Protein AF-A0A940I813-F1 (afdb_monomer_lite)

Foldseek 3Di:
DPPPDPVVVVVVVVQPDQAWEWEWEWEQDPVRDTDTDTDGANDWHWDWDCDPDPARTWIWIAHPQGKIKIDGPVFKDFPDWDDDPHYIYTYIYGDCPAAWMWIADPNDTDIHGDHPLNVVLVVLQVCQQCDCPDVLFNVQGFLGDCLQAELQAQEEEEEQEDDVQACSVVSHALGRDQLSVLVVVLCVLAPDDRNNYGYAYLARGQDAGNVRHGDGDDPVRSLVSLVSVLSSCVRSVHQEYEYAADNSVVSCCSVPDDDDDQLVQALHWDDDPNHTYHYHYRSDPVCCVVPVPHSVNSSVSSVLVNCCVPPAVVVVHDRDDDDPPPDD

pLDDT: mean 76.13, std 25.1, range [27.95, 98.94]

Sequence (328 aa):
MTCSSEYFERFKQIADTVIPYEIRLMTHYNNGWEDCIDMRGQNLKITITDEASQFDFYIKISDERGLSVKIPCEGVEIINEFKNKDNVIIEIYFFIYEGFAQLTIKGREIFITNTDKEIEYNKLIDQAKNCIICEAMKHEKAVLGYENGNLDADVMFIAEAPGSRGANLTRIPLHGDATGDNFEKLLSATRWIRSDIYITNAVLCCPTDEKGIVRKPSKQEIKNCHSYLARIIELVNPKVIVTLGKTALEALKEIEPHQLVLNKDVATFSKWNGRFVYPLYHPSPQVINTKTRTFEQQRTDFKQLEYNYRFRILKGLEPIKFKSKEAE

Secondary structure (DSSP, 8-state):
---SHHHHHHHHHHHT--S-EEEEEEEEETTTEEEEEEEEESS-EEEEE--SSSSS-EEEEE-TTS-EEEEESTTEEEEEEEE-SS-EEEEEEE--SSEEEEEEETTEEEEEEE-HHHHHHHHHHHHHHT---SGGGTTSPP--SGGGB-TT-SEEEEESS--TTTHHHH-STT-SSHHHHHHHHHHTTSS--GGGSEEEESSSS--B-TT--B-PPPHHHHHHHHHHHHHHHHHH--SEEEEESHHHHHHGGGTS-----HHHHTT--EEETTEEEEEE----HHHHHTTSS-HHHHHHHHHHHHHHHHHTGGGTPPP-PPPP----

Radius of gyration: 25.09 Å; chains: 1; bounding box: 86×38×55 Å

Structure (mmCIF, N/CA/C/O backbone):
data_AF-A0A940I813-F1
#
_entry.id   AF-A0A940I813-F1
#
loop_
_atom_site.group_PDB
_atom_site.id
_atom_site.type_symbol
_atom_site.label_atom_id
_atom_site.label_alt_id
_atom_site.label_comp_id
_atom_site.label_asym_id
_atom_site.label_entity_id
_atom_site.label_seq_id
_atom_site.pdbx_PDB_ins_code
_atom_site.Cartn_x
_atom_site.Cartn_y
_atom_site.Cartn_z
_atom_site.occupancy
_atom_site.B_iso_or_equiv
_atom_site.auth_seq_id
_atom_site.auth_comp_id
_atom_site.auth_asym_id
_atom_site.auth_atom_id
_atom_site.pdbx_PDB_model_num
ATOM 1 N N . MET A 1 1 ? -33.159 11.217 7.625 1.00 28.59 1 MET A N 1
ATOM 2 C CA . MET A 1 1 ? -34.631 11.061 7.542 1.00 28.59 1 MET A CA 1
ATOM 3 C C . MET A 1 1 ? -35.065 10.496 8.881 1.00 28.59 1 MET A C 1
ATOM 5 O O . MET A 1 1 ? -34.458 9.529 9.306 1.00 28.59 1 MET A O 1
ATOM 9 N N . THR A 1 2 ? -35.999 11.141 9.581 1.00 32.56 2 THR A N 1
ATOM 10 C CA . THR A 1 2 ? -36.455 10.757 10.930 1.00 32.56 2 THR A CA 1
ATOM 11 C C . THR A 1 2 ? -37.001 9.329 10.934 1.00 32.56 2 THR A C 1
ATOM 13 O O . THR A 1 2 ? -38.125 9.101 10.496 1.00 32.56 2 THR A O 1
ATOM 16 N N . CYS A 1 3 ? -36.190 8.385 11.406 1.00 36.44 3 CYS A N 1
ATOM 17 C CA . CYS A 1 3 ? -36.479 6.954 11.453 1.00 36.44 3 CYS A CA 1
ATOM 18 C C . CYS A 1 3 ? -36.428 6.450 12.906 1.00 36.44 3 CYS A C 1
ATOM 20 O O . CYS A 1 3 ? -35.761 5.466 13.199 1.00 36.44 3 CYS A O 1
ATOM 22 N N . SER A 1 4 ? -37.084 7.147 13.842 1.00 48.22 4 SER A N 1
ATOM 23 C CA . SER A 1 4 ? -36.962 6.810 15.269 1.00 48.22 4 SER A CA 1
ATOM 24 C C . SER A 1 4 ? -38.280 6.480 15.973 1.00 48.22 4 SER A C 1
ATOM 26 O O . SER A 1 4 ? -38.304 5.522 16.732 1.00 48.22 4 SER A O 1
ATOM 28 N N . SER A 1 5 ? -39.402 7.164 15.718 1.00 42.12 5 SER A N 1
ATOM 29 C CA . SER A 1 5 ? -40.607 6.973 16.553 1.00 42.12 5 SER A CA 1
ATOM 30 C C . SER A 1 5 ? -41.452 5.739 16.204 1.00 42.12 5 SER A C 1
ATOM 32 O O . SER A 1 5 ? -41.864 5.007 17.099 1.00 42.12 5 SER A O 1
ATOM 34 N N . GLU A 1 6 ? -41.708 5.478 14.921 1.00 40.16 6 GLU A N 1
ATOM 35 C CA . GLU A 1 6 ? -42.590 4.377 14.494 1.00 40.16 6 GLU A CA 1
ATOM 36 C C . GLU A 1 6 ? -41.920 2.999 14.650 1.00 40.16 6 GLU A C 1
ATOM 38 O O . GLU A 1 6 ? -42.549 2.031 15.080 1.00 40.16 6 GLU A O 1
ATOM 43 N N . TYR A 1 7 ? -40.612 2.925 14.389 1.00 42.72 7 TYR A N 1
ATOM 44 C CA . TYR A 1 7 ? -39.816 1.710 14.571 1.00 42.72 7 TYR A CA 1
ATOM 45 C C . TYR A 1 7 ? -39.597 1.376 16.050 1.00 42.72 7 TYR A C 1
ATOM 47 O O . TYR A 1 7 ? -39.738 0.216 16.437 1.00 42.72 7 TYR A O 1
ATOM 55 N N . PHE A 1 8 ? -39.323 2.379 16.891 1.00 41.78 8 PHE A N 1
ATOM 56 C CA . PHE A 1 8 ? -39.175 2.201 18.337 1.00 41.78 8 PHE A CA 1
ATOM 57 C C . PHE A 1 8 ? -40.439 1.610 18.976 1.00 41.78 8 PHE A C 1
ATOM 59 O O . PHE A 1 8 ? -40.355 0.625 19.710 1.00 41.78 8 PHE A O 1
ATOM 66 N N . GLU A 1 9 ? -41.619 2.143 18.645 1.00 45.91 9 GLU A N 1
ATOM 67 C CA . GLU A 1 9 ? -42.889 1.625 19.172 1.00 45.91 9 GLU A CA 1
ATOM 68 C C . GLU A 1 9 ? -43.198 0.204 18.669 1.00 45.91 9 GLU A C 1
ATOM 70 O O . GLU A 1 9 ? -43.711 -0.624 19.427 1.00 45.91 9 GLU A O 1
ATOM 75 N N . ARG A 1 10 ? -42.813 -0.134 17.430 1.00 44.28 10 ARG A N 1
ATOM 76 C CA . ARG A 1 10 ? -42.985 -1.488 16.878 1.00 44.28 10 ARG A CA 1
ATOM 77 C C . ARG A 1 10 ? -42.072 -2.518 17.554 1.00 44.28 10 ARG A C 1
ATOM 79 O O . ARG A 1 10 ? -42.535 -3.598 17.916 1.00 44.28 10 ARG A O 1
ATOM 86 N N . PHE A 1 11 ? -40.803 -2.184 17.798 1.00 46.62 11 PHE A N 1
ATOM 87 C CA . PHE A 1 11 ? -39.882 -3.054 18.542 1.00 46.62 11 PHE A CA 1
ATOM 88 C C . PHE A 1 11 ? -40.284 -3.219 20.011 1.00 46.62 11 PHE A C 1
ATOM 90 O O . PHE A 1 11 ? -40.139 -4.307 20.568 1.00 46.62 11 PHE A O 1
ATOM 97 N N . LYS A 1 12 ? -40.838 -2.171 20.627 1.00 45.34 12 LYS A N 1
ATOM 98 C CA . LYS A 1 12 ? -41.377 -2.220 21.989 1.00 45.34 12 LYS A CA 1
ATOM 99 C C . LYS A 1 12 ? -42.587 -3.158 22.095 1.00 45.34 12 LYS A C 1
ATOM 101 O O . LYS A 1 12 ? -42.616 -4.003 22.982 1.00 45.34 12 LYS A O 1
ATOM 106 N N . GLN A 1 13 ? -43.520 -3.110 21.138 1.00 48.62 13 GLN A N 1
ATOM 107 C CA . GLN A 1 13 ? -44.650 -4.053 21.073 1.00 48.62 13 GLN A CA 1
ATOM 108 C C . GLN A 1 13 ? -44.211 -5.519 20.937 1.00 48.62 13 GLN A C 1
ATOM 110 O O . GLN A 1 13 ? -44.811 -6.410 21.544 1.00 48.62 13 GLN A O 1
ATOM 115 N N . ILE A 1 14 ? -43.155 -5.776 20.162 1.00 45.09 14 ILE A N 1
ATOM 116 C CA . ILE A 1 14 ? -42.565 -7.113 20.012 1.00 45.09 14 ILE A CA 1
ATOM 117 C C . ILE A 1 14 ? -41.902 -7.559 21.327 1.00 45.09 14 ILE A C 1
ATOM 119 O O . ILE A 1 14 ? -42.122 -8.684 21.772 1.00 45.09 14 ILE A O 1
ATOM 123 N N . ALA A 1 15 ? -41.143 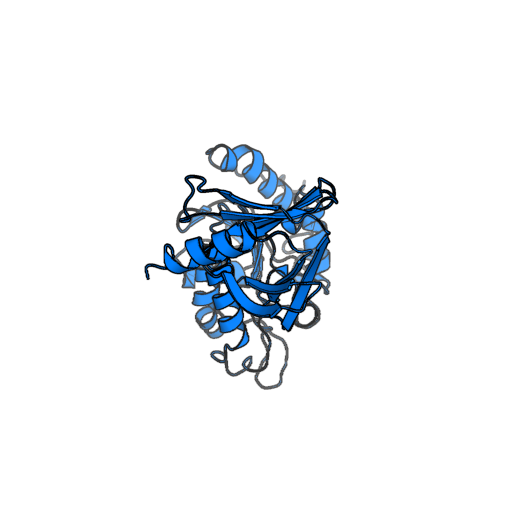-6.676 21.985 1.00 41.25 15 ALA A N 1
ATOM 124 C CA . ALA A 1 15 ? -40.480 -6.959 23.261 1.00 41.25 15 ALA A CA 1
ATOM 125 C C . ALA A 1 15 ? -41.463 -7.245 24.416 1.00 41.25 15 ALA A C 1
ATOM 127 O O . ALA A 1 15 ? -41.149 -8.041 25.300 1.00 41.25 15 ALA A O 1
ATOM 128 N N . ASP A 1 16 ? -42.651 -6.635 24.387 1.00 41.59 16 ASP A N 1
ATOM 129 C CA . ASP A 1 16 ? -43.681 -6.765 25.426 1.00 41.59 16 ASP A CA 1
ATOM 130 C C . ASP A 1 16 ? -44.605 -7.994 25.238 1.00 41.59 16 ASP A C 1
ATOM 132 O O . ASP A 1 16 ? -45.462 -8.270 26.082 1.00 41.59 16 ASP A O 1
ATOM 136 N N . THR A 1 17 ? -44.447 -8.767 24.155 1.00 38.94 17 THR A N 1
ATOM 137 C CA . THR A 1 17 ? -45.298 -9.933 23.855 1.00 38.94 17 THR A CA 1
ATOM 138 C C . THR A 1 17 ? -44.645 -11.244 24.332 1.00 38.94 17 THR A C 1
ATOM 140 O O . THR A 1 17 ? -43.547 -11.593 23.909 1.00 38.94 17 THR A O 1
ATOM 143 N N . VAL A 1 18 ? -45.334 -12.003 25.199 1.00 38.00 18 VAL A N 1
ATOM 144 C CA . VAL A 1 18 ? -44.834 -13.236 25.853 1.00 38.00 18 VAL A CA 1
ATOM 145 C C . VAL A 1 18 ? -45.172 -14.485 25.022 1.00 38.00 18 VAL A C 1
ATOM 147 O O . VAL A 1 18 ? -46.167 -15.159 25.281 1.00 38.00 18 VAL A O 1
ATOM 150 N N . ILE A 1 19 ? -44.375 -14.784 23.993 1.00 34.38 19 ILE A N 1
ATOM 151 C CA . ILE A 1 19 ? -44.434 -16.026 23.189 1.00 34.38 19 ILE A CA 1
ATOM 152 C C . ILE A 1 19 ? -42.982 -16.451 22.879 1.00 34.38 19 ILE A C 1
ATOM 154 O O . ILE A 1 19 ? -42.132 -15.571 22.758 1.00 34.38 19 ILE A O 1
ATOM 158 N N . PRO A 1 20 ? -42.642 -17.751 22.769 1.00 36.47 20 PRO A N 1
ATOM 159 C CA . PRO A 1 20 ? -41.327 -18.180 22.287 1.00 36.47 20 PRO A CA 1
ATOM 160 C C . PRO A 1 20 ? -41.015 -17.610 20.892 1.00 36.47 20 PRO A C 1
ATOM 162 O O . PRO A 1 20 ? -41.842 -17.659 19.975 1.00 36.47 20 PRO A O 1
ATOM 165 N N . TYR A 1 21 ? -39.796 -17.087 20.745 1.00 45.09 21 TYR A N 1
ATOM 166 C CA . TYR A 1 21 ? -39.310 -16.442 19.527 1.00 45.09 21 TYR A CA 1
ATOM 167 C C . TYR A 1 21 ? -38.157 -17.232 18.896 1.00 45.09 21 TYR A C 1
ATOM 169 O O . TYR A 1 21 ? -37.264 -17.736 19.588 1.00 45.09 21 TYR A O 1
ATOM 177 N N . GLU A 1 22 ? -38.140 -17.264 17.564 1.00 39.44 22 GLU A N 1
ATOM 178 C CA . GLU A 1 22 ? -36.941 -17.517 16.761 1.00 39.44 22 GLU A CA 1
ATOM 179 C C . GLU A 1 22 ? -36.586 -16.209 16.045 1.00 39.44 22 GLU A C 1
ATOM 181 O O . GLU A 1 22 ? -37.376 -15.704 15.245 1.00 39.44 22 GLU A O 1
ATOM 186 N N . ILE A 1 23 ? -35.425 -15.637 16.372 1.00 44.91 23 ILE A N 1
ATOM 187 C CA . ILE A 1 23 ? -34.893 -14.449 15.698 1.00 44.91 23 ILE A CA 1
ATOM 188 C C . ILE A 1 23 ? -33.742 -14.902 14.819 1.00 44.91 23 ILE A C 1
ATOM 190 O O . ILE A 1 23 ? -32.738 -15.417 15.320 1.00 44.91 23 ILE A O 1
ATOM 194 N N . ARG A 1 24 ? -33.895 -14.689 13.513 1.00 41.28 24 ARG A N 1
ATOM 195 C CA . ARG A 1 24 ? -32.814 -14.864 12.547 1.00 41.28 24 ARG A CA 1
ATOM 196 C C . ARG A 1 24 ? -32.238 -13.512 12.214 1.00 41.28 24 ARG A C 1
ATOM 198 O O . ARG A 1 24 ? -32.943 -12.633 11.724 1.00 41.28 24 ARG A O 1
ATOM 205 N N . LEU A 1 25 ? -30.962 -13.363 12.521 1.00 45.84 25 LEU A N 1
ATOM 206 C CA . LEU A 1 25 ? -30.177 -12.197 12.169 1.00 45.84 25 LEU A CA 1
ATOM 207 C C . LEU A 1 25 ? -29.417 -12.525 10.895 1.00 45.84 25 LEU A C 1
ATOM 209 O O . LEU A 1 25 ? -28.517 -13.363 10.926 1.00 45.84 25 LEU A O 1
ATOM 213 N N . MET A 1 26 ? -29.813 -11.889 9.798 1.00 38.62 26 MET A N 1
ATOM 214 C CA . MET A 1 26 ? -29.177 -12.065 8.497 1.00 38.62 26 MET A CA 1
ATOM 215 C C . MET A 1 26 ? -28.285 -10.862 8.207 1.00 38.62 26 MET A C 1
ATOM 217 O O . MET A 1 26 ? -28.750 -9.721 8.248 1.00 38.62 26 MET A O 1
ATOM 221 N N . THR A 1 27 ? -27.012 -11.116 7.906 1.00 40.53 27 THR A N 1
ATOM 222 C CA . THR A 1 27 ? -26.102 -10.103 7.357 1.00 40.53 27 THR A CA 1
ATOM 223 C C . THR A 1 27 ? -25.867 -10.403 5.886 1.00 40.53 27 THR A C 1
ATOM 225 O O . THR A 1 27 ? -25.637 -11.550 5.512 1.00 40.53 27 THR A O 1
ATOM 228 N N . HIS A 1 28 ? -25.929 -9.381 5.036 1.00 36.88 28 HIS A N 1
ATOM 229 C CA . HIS A 1 28 ? -25.559 -9.520 3.633 1.00 36.88 28 HIS A CA 1
ATOM 230 C C . HIS A 1 28 ? -24.189 -8.889 3.417 1.00 36.88 28 HIS A C 1
ATOM 232 O O . HIS A 1 28 ? -24.028 -7.669 3.467 1.00 36.88 28 HIS A O 1
ATOM 238 N N . TYR A 1 29 ? -23.188 -9.720 3.150 1.00 40.75 29 TYR A N 1
ATOM 239 C CA . TYR A 1 29 ? -21.897 -9.236 2.682 1.00 40.75 29 TYR A CA 1
ATOM 240 C C . TYR A 1 29 ? -21.988 -8.974 1.174 1.00 40.75 29 TYR A C 1
ATOM 242 O O . TYR A 1 29 ? -22.503 -9.810 0.431 1.00 40.75 29 TYR A O 1
ATOM 250 N N . ASN A 1 30 ? -21.404 -7.878 0.674 1.00 38.31 30 ASN A N 1
ATOM 251 C CA . ASN A 1 30 ? -21.338 -7.564 -0.771 1.00 38.31 30 ASN A CA 1
ATOM 252 C C . ASN A 1 30 ? -20.653 -8.655 -1.638 1.00 38.31 30 ASN A C 1
ATOM 254 O O . ASN A 1 30 ? -20.608 -8.548 -2.862 1.00 38.31 30 ASN A O 1
ATOM 258 N N . ASN A 1 31 ? -20.162 -9.733 -1.019 1.00 31.84 31 ASN A N 1
ATOM 259 C CA . ASN A 1 31 ? -19.558 -10.901 -1.655 1.00 31.84 31 ASN A CA 1
ATOM 260 C C . ASN A 1 31 ? -20.524 -12.100 -1.795 1.00 31.84 31 ASN A C 1
ATOM 262 O O . ASN A 1 31 ? -20.069 -13.187 -2.149 1.00 31.84 31 ASN A O 1
ATOM 266 N N . GLY A 1 32 ? -21.823 -11.928 -1.514 1.00 27.95 32 GLY A N 1
ATOM 267 C CA . GLY A 1 32 ? -22.848 -12.972 -1.665 1.00 27.95 32 GLY A CA 1
ATOM 268 C C . GLY A 1 32 ? -22.856 -14.028 -0.555 1.00 27.95 32 GLY A C 1
ATOM 269 O O . GLY A 1 32 ? -23.355 -15.130 -0.767 1.00 27.95 32 GLY A O 1
ATOM 270 N N . TRP A 1 33 ? -22.276 -13.710 0.604 1.00 28.91 33 TRP A N 1
ATOM 271 C CA . TRP A 1 33 ? -22.375 -14.538 1.803 1.00 28.91 33 TRP A CA 1
ATOM 272 C C . TRP A 1 33 ? -23.498 -13.992 2.685 1.00 28.91 33 TRP A C 1
ATOM 274 O O . TRP A 1 33 ? -23.527 -12.794 2.968 1.00 28.91 33 TRP A O 1
ATOM 284 N N . GLU A 1 34 ? -24.399 -14.879 3.097 1.00 35.03 34 GLU A N 1
ATOM 285 C CA . GLU A 1 34 ? -25.407 -14.635 4.126 1.00 35.03 34 GLU A CA 1
ATOM 286 C C . GLU A 1 34 ? -24.968 -15.399 5.377 1.00 35.03 34 GLU A C 1
ATOM 288 O O . GLU A 1 34 ? -24.984 -16.632 5.378 1.00 35.03 34 GLU A O 1
ATOM 293 N N . ASP A 1 35 ? -24.541 -14.696 6.428 1.00 36.22 35 ASP A N 1
ATOM 294 C CA . ASP A 1 35 ? -24.412 -15.326 7.743 1.00 36.22 35 ASP A CA 1
ATOM 295 C C . ASP A 1 35 ? -25.742 -15.173 8.481 1.00 36.22 35 ASP A C 1
ATOM 297 O O . ASP A 1 35 ? -26.286 -14.073 8.608 1.00 36.22 35 ASP A O 1
ATOM 301 N N . CYS A 1 36 ? -26.270 -16.301 8.957 1.00 37.25 36 CYS A N 1
ATOM 302 C CA . CYS A 1 36 ? -27.502 -16.366 9.731 1.00 37.25 36 CYS A CA 1
ATOM 303 C C . CYS A 1 36 ? -27.168 -16.727 11.177 1.00 37.25 36 CYS A C 1
ATOM 305 O O . CYS A 1 36 ? -26.668 -17.820 11.459 1.00 37.25 36 CYS A O 1
ATOM 307 N N . ILE A 1 37 ? -27.455 -15.820 12.109 1.00 43.09 37 ILE A N 1
ATOM 308 C CA . ILE A 1 37 ? -27.380 -16.122 13.539 1.00 43.09 37 ILE A CA 1
ATOM 309 C C . ILE A 1 37 ? -28.784 -16.489 14.012 1.00 43.09 37 ILE A C 1
ATOM 311 O O . ILE A 1 37 ? -29.655 -15.629 14.145 1.00 43.09 37 ILE A O 1
ATOM 315 N N . ASP A 1 38 ? -28.976 -17.778 14.292 1.00 42.06 38 ASP A N 1
ATOM 316 C CA . ASP A 1 38 ? -30.219 -18.321 14.841 1.00 42.06 38 ASP A CA 1
ATOM 317 C C . ASP A 1 38 ? -30.266 -18.151 16.369 1.00 42.06 38 ASP A C 1
ATOM 319 O O . ASP A 1 38 ? -29.659 -18.912 17.140 1.00 42.06 38 ASP A O 1
ATOM 323 N N . MET A 1 39 ? -31.051 -17.183 16.836 1.00 46.47 39 MET A N 1
ATOM 324 C CA . MET A 1 39 ? -31.421 -17.067 18.244 1.00 46.47 39 MET A CA 1
ATOM 325 C C . MET A 1 39 ? -32.745 -17.801 18.476 1.00 46.47 39 MET A C 1
ATOM 327 O O . MET A 1 39 ? -33.774 -17.428 17.922 1.00 46.47 39 MET A O 1
ATOM 331 N N . ARG A 1 40 ? -32.730 -18.857 19.299 1.00 45.34 40 ARG A N 1
ATOM 332 C CA . ARG A 1 40 ? -33.914 -19.656 19.660 1.00 45.34 40 ARG A CA 1
ATOM 333 C C . ARG A 1 40 ? -34.015 -19.711 21.181 1.00 45.34 40 ARG A C 1
ATOM 335 O O . ARG A 1 40 ? -33.023 -20.056 21.824 1.00 45.34 40 ARG A O 1
ATOM 342 N N . GLY A 1 41 ? -35.178 -19.400 21.750 1.00 44.16 41 GLY A N 1
ATOM 343 C CA . GLY A 1 41 ? -35.387 -19.483 23.199 1.00 44.16 41 GLY A CA 1
ATOM 344 C C . GLY A 1 41 ? -36.831 -19.226 23.624 1.00 44.16 41 GLY A C 1
ATOM 345 O O . GLY A 1 41 ? -37.586 -18.560 22.918 1.00 44.16 41 GLY A O 1
ATOM 346 N N . GLN A 1 42 ? -37.211 -19.751 24.794 1.00 35.34 42 GLN A N 1
ATOM 347 C CA . GLN A 1 42 ? -38.541 -19.504 25.373 1.00 35.34 42 GLN A CA 1
ATOM 348 C C . GLN A 1 42 ? -38.640 -18.118 26.030 1.00 35.34 42 GLN A C 1
ATOM 350 O O . GLN A 1 42 ? -39.741 -17.601 26.187 1.00 35.34 42 GLN A O 1
ATOM 355 N N . ASN A 1 43 ? -37.495 -17.500 26.356 1.00 43.69 43 ASN A N 1
ATOM 356 C CA . ASN A 1 43 ? -37.396 -16.196 27.014 1.00 43.69 43 ASN A CA 1
ATOM 357 C C . ASN A 1 43 ? -36.358 -15.287 26.329 1.00 43.69 43 ASN A C 1
ATOM 359 O O . ASN A 1 43 ? -35.365 -14.890 26.946 1.00 43.69 43 ASN A O 1
ATOM 363 N N . LEU A 1 44 ? -36.544 -14.973 25.041 1.00 42.56 44 LEU A N 1
ATOM 364 C CA . LEU A 1 44 ? -35.735 -13.923 24.411 1.00 42.56 44 LEU A CA 1
ATOM 365 C C . LEU A 1 44 ? -36.047 -12.581 25.082 1.00 42.56 44 LEU A C 1
ATOM 367 O O . LEU A 1 44 ? -37.196 -12.151 25.131 1.00 42.56 44 LEU A O 1
ATOM 371 N N . LYS A 1 45 ? -35.015 -11.913 25.597 1.00 45.19 45 LYS A N 1
ATOM 372 C CA . LYS A 1 45 ? -35.121 -10.575 26.172 1.00 45.19 45 LYS A CA 1
ATOM 373 C C . LYS A 1 45 ? -34.565 -9.572 25.174 1.00 45.19 45 LYS A C 1
ATOM 375 O O . LYS A 1 45 ? -33.347 -9.460 25.011 1.00 45.19 45 LYS A O 1
ATOM 380 N N . ILE A 1 46 ? -35.468 -8.846 24.525 1.00 47.47 46 ILE A N 1
ATOM 381 C CA . ILE A 1 46 ? -35.143 -7.660 23.734 1.00 47.47 46 ILE A CA 1
ATOM 382 C C . ILE A 1 46 ? -35.142 -6.475 24.701 1.00 47.47 46 ILE A C 1
ATOM 384 O O . ILE A 1 46 ? -36.098 -6.253 25.437 1.00 47.47 46 ILE A O 1
ATOM 388 N N . THR A 1 47 ? -34.034 -5.752 24.781 1.00 46.75 47 THR A N 1
ATOM 389 C CA . THR A 1 47 ? -33.913 -4.530 25.578 1.00 46.75 47 THR A CA 1
ATOM 390 C C . THR A 1 47 ? -33.425 -3.432 24.652 1.00 46.75 47 THR A C 1
ATOM 392 O O . THR A 1 47 ? -32.347 -3.542 24.072 1.00 46.75 47 THR A O 1
ATOM 395 N N . ILE A 1 48 ? -34.229 -2.385 24.504 1.00 44.12 48 ILE A N 1
ATOM 396 C CA . ILE A 1 48 ? -33.822 -1.182 23.786 1.00 44.12 48 ILE A CA 1
ATOM 397 C C . ILE A 1 48 ? -33.088 -0.305 24.792 1.00 44.12 48 ILE A C 1
ATOM 399 O O . ILE A 1 48 ? -33.626 0.007 25.856 1.00 44.12 48 ILE A O 1
ATOM 403 N N . THR A 1 49 ? -31.844 0.038 24.487 1.00 48.03 49 THR A N 1
ATOM 404 C CA . THR A 1 49 ? -31.037 0.925 25.323 1.00 48.03 49 THR A CA 1
ATOM 405 C C . THR A 1 49 ? -30.712 2.175 24.528 1.00 48.03 49 THR A C 1
ATOM 407 O O . THR A 1 49 ? -30.013 2.108 23.517 1.00 48.03 49 THR A O 1
ATOM 410 N N . ASP A 1 50 ? -31.227 3.300 25.009 1.00 42.84 50 ASP A N 1
ATOM 411 C CA . ASP A 1 50 ? -30.787 4.636 24.629 1.00 42.84 50 ASP A CA 1
ATOM 412 C C . ASP A 1 50 ? -29.467 4.901 25.372 1.00 42.84 50 ASP A C 1
ATOM 414 O O . ASP A 1 50 ? -29.438 5.317 26.532 1.00 42.84 50 ASP A O 1
ATOM 418 N N . GLU A 1 51 ? -28.359 4.471 24.769 1.00 46.41 51 GLU A N 1
ATOM 419 C CA . GLU A 1 51 ? -27.023 4.840 25.226 1.00 46.41 51 GLU A CA 1
ATOM 420 C C . GLU A 1 51 ? -26.607 6.045 24.388 1.00 46.41 51 GLU A C 1
ATOM 422 O O . GLU A 1 51 ? -26.546 5.931 23.168 1.00 46.41 51 GLU A O 1
ATOM 427 N N . ALA A 1 52 ? -26.317 7.173 25.046 1.00 39.22 52 ALA A N 1
ATOM 428 C CA . ALA A 1 52 ? -25.814 8.395 24.427 1.00 39.22 52 ALA A CA 1
ATOM 429 C C . ALA A 1 52 ? -24.490 8.122 23.689 1.00 39.22 52 ALA A C 1
ATOM 431 O O . ALA A 1 52 ? -23.394 8.297 24.224 1.00 39.22 52 ALA A O 1
ATOM 432 N N . SER A 1 53 ? -24.604 7.648 22.460 1.00 45.25 53 SER A N 1
ATOM 433 C CA . SER A 1 53 ? -23.537 7.474 21.492 1.00 45.25 53 SER A CA 1
ATOM 434 C C . SER A 1 53 ? -23.991 8.136 20.187 1.00 45.25 53 SER A C 1
ATOM 436 O O . SER A 1 53 ? -25.063 8.725 20.110 1.00 45.25 53 SER A O 1
ATOM 438 N N . GLN A 1 54 ? -23.151 8.090 19.163 1.00 42.72 54 GLN A N 1
ATOM 439 C CA . GLN A 1 54 ? -23.345 8.726 17.859 1.00 42.72 54 GLN A CA 1
ATOM 440 C C . GLN A 1 54 ? -24.612 8.266 17.086 1.00 42.72 54 GLN A C 1
ATOM 442 O O . GLN A 1 54 ? -24.842 8.757 15.987 1.00 42.72 54 GLN A O 1
ATOM 447 N N . PHE A 1 55 ? -25.426 7.362 17.651 1.00 47.56 55 PHE A N 1
ATOM 448 C CA . PHE A 1 55 ? -26.636 6.773 17.069 1.00 47.56 55 PHE A CA 1
ATOM 449 C C . PHE A 1 55 ? -27.852 6.983 17.986 1.00 47.56 55 PHE A C 1
ATOM 451 O O . PHE A 1 55 ? -27.710 6.952 19.205 1.00 47.56 55 PHE A O 1
ATOM 458 N N . ASP A 1 56 ? -29.051 7.126 17.407 1.00 47.16 56 ASP A N 1
ATOM 459 C CA . ASP A 1 56 ? -30.284 7.454 18.149 1.00 47.16 56 ASP A CA 1
ATOM 460 C C . ASP A 1 56 ? -30.662 6.424 19.243 1.00 47.16 56 ASP A C 1
ATOM 462 O O . ASP A 1 56 ? -31.258 6.811 20.242 1.00 47.16 56 ASP A O 1
ATOM 466 N N . PHE A 1 57 ? -30.364 5.123 19.069 1.00 50.81 57 PHE A N 1
ATOM 467 C CA . PHE A 1 57 ? -30.484 4.065 20.098 1.00 50.81 57 PHE A CA 1
ATOM 468 C C . PHE A 1 57 ? -29.905 2.717 19.615 1.00 50.81 57 PHE A C 1
ATOM 470 O O . PHE A 1 57 ? -29.698 2.498 18.417 1.00 50.81 57 PHE A O 1
ATOM 477 N N . TYR A 1 58 ? -29.704 1.770 20.544 1.00 54.22 58 TYR A N 1
ATOM 478 C CA . TYR A 1 58 ? -29.300 0.388 20.248 1.00 54.22 58 TYR A CA 1
ATOM 479 C C . TYR A 1 58 ? -30.391 -0.623 20.600 1.00 54.22 58 TYR A C 1
ATOM 481 O O . TYR A 1 58 ? -31.050 -0.526 21.640 1.00 54.22 58 TYR A O 1
ATOM 489 N N . ILE A 1 59 ? -30.506 -1.667 19.779 1.00 57.62 59 ILE A N 1
ATOM 490 C CA . ILE A 1 59 ? -31.320 -2.845 20.085 1.00 57.62 59 ILE A CA 1
ATOM 491 C C . ILE A 1 59 ? -30.392 -3.928 20.627 1.00 57.62 59 ILE A C 1
ATOM 493 O O . ILE A 1 59 ? -29.509 -4.405 19.913 1.00 57.62 59 ILE A O 1
ATOM 497 N N . LYS A 1 60 ? -30.591 -4.328 21.888 1.00 60.84 60 LYS A N 1
ATOM 498 C CA . LYS A 1 60 ? -29.952 -5.514 22.461 1.00 60.84 60 LYS A CA 1
ATOM 499 C C . LYS A 1 60 ? -30.933 -6.679 22.450 1.00 60.84 60 LYS A C 1
ATOM 501 O O . LYS A 1 60 ? -31.932 -6.657 23.162 1.00 60.84 60 LYS A O 1
ATOM 506 N N . ILE A 1 61 ? -30.613 -7.727 21.707 1.00 62.47 61 ILE A N 1
ATOM 507 C CA . ILE A 1 61 ? -31.341 -8.999 21.728 1.00 62.47 61 ILE A CA 1
ATOM 508 C C . ILE A 1 61 ? -30.526 -9.972 22.565 1.00 62.47 61 ILE A C 1
ATOM 510 O O . ILE A 1 61 ? -29.321 -10.077 22.363 1.00 62.47 61 ILE A O 1
ATOM 514 N N . SER A 1 62 ? -31.143 -10.659 23.523 1.00 56.97 62 SER A N 1
ATOM 515 C CA . SER A 1 62 ? -30.459 -11.660 24.345 1.00 56.97 62 SER A CA 1
ATOM 516 C C . SER A 1 62 ? -31.306 -12.903 24.572 1.00 56.97 62 SER A C 1
ATOM 518 O O . SER A 1 62 ? -32.528 -12.805 24.643 1.00 56.97 62 SER A O 1
ATOM 520 N N . ASP A 1 63 ? -30.663 -14.064 24.684 1.00 58.12 63 ASP A N 1
ATOM 521 C CA . ASP A 1 63 ? -31.323 -15.328 25.012 1.00 58.12 63 ASP A CA 1
ATOM 522 C C . ASP A 1 63 ? -30.861 -15.914 26.358 1.00 58.12 63 ASP A C 1
ATOM 524 O O . ASP A 1 63 ? -29.865 -15.497 26.956 1.00 58.12 63 ASP A O 1
ATOM 528 N N . GLU A 1 64 ? -31.591 -16.921 26.835 1.00 53.16 64 GLU A N 1
ATOM 529 C CA . GLU A 1 64 ? -31.313 -17.655 28.080 1.00 53.16 64 GLU A CA 1
ATOM 530 C C . GLU A 1 64 ? -30.007 -18.474 28.053 1.00 53.16 64 GLU A C 1
ATOM 532 O O . GLU A 1 64 ? -29.548 -18.953 29.090 1.00 53.16 64 GLU A O 1
ATOM 537 N N . ARG A 1 65 ? -29.369 -18.601 26.881 1.00 49.69 65 ARG A N 1
ATOM 538 C CA . ARG A 1 65 ? -28.075 -19.273 26.679 1.00 49.69 65 ARG A CA 1
ATOM 539 C C . ARG A 1 65 ? -26.901 -18.291 26.800 1.00 49.69 65 ARG A C 1
ATOM 541 O O . ARG A 1 65 ? -25.747 -18.703 26.658 1.00 49.69 65 ARG A O 1
ATOM 548 N N . GLY A 1 66 ? -27.178 -17.012 27.068 1.00 51.16 66 GLY A N 1
ATOM 549 C CA . GLY A 1 66 ? -26.179 -15.952 27.195 1.00 51.16 66 GLY A CA 1
ATOM 550 C C . GLY A 1 66 ? -25.654 -15.429 25.855 1.00 51.16 66 GLY A C 1
ATOM 551 O O . GLY A 1 66 ? -24.588 -14.812 25.831 1.00 51.16 66 GLY A O 1
ATOM 552 N N . LEU A 1 67 ? -26.360 -15.689 24.748 1.00 46.09 67 LEU A N 1
ATOM 553 C CA . LEU A 1 67 ? -26.097 -15.061 23.454 1.00 46.09 67 LEU A CA 1
ATOM 554 C C . LEU A 1 67 ? -26.713 -13.661 23.472 1.00 46.09 67 LEU A C 1
ATOM 556 O O . LEU A 1 67 ? -27.880 -13.518 23.837 1.00 46.09 67 LEU A O 1
ATOM 560 N N . SER A 1 68 ? -25.958 -12.632 23.083 1.00 56.75 68 SER A N 1
ATOM 561 C CA . SER A 1 68 ? -26.537 -11.300 22.894 1.00 56.75 68 SER A CA 1
ATOM 562 C C . SER A 1 68 ? -25.986 -10.565 21.689 1.00 56.75 68 SER A C 1
ATOM 564 O O . SER A 1 68 ? -24.782 -10.612 21.456 1.00 56.75 68 SER A O 1
ATOM 566 N N . VAL A 1 69 ? -26.846 -9.835 20.984 1.00 56.53 69 VAL A N 1
ATOM 567 C CA . VAL A 1 69 ? -26.471 -8.984 19.850 1.00 56.53 69 VAL A CA 1
ATOM 568 C C . VAL A 1 69 ? -26.893 -7.554 20.141 1.00 56.53 69 VAL A C 1
ATOM 570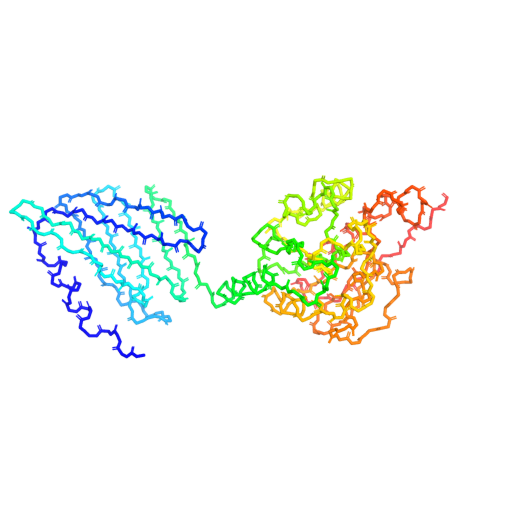 O O . VAL A 1 69 ? -28.050 -7.327 20.488 1.00 56.53 69 VAL A O 1
ATOM 573 N N . LYS A 1 70 ? -25.959 -6.608 20.029 1.00 58.84 70 LYS A N 1
ATOM 574 C CA . LYS A 1 70 ? -26.232 -5.168 20.014 1.00 58.84 70 LYS A CA 1
ATOM 575 C C . LYS A 1 70 ? -26.128 -4.664 18.577 1.00 58.84 70 LYS A C 1
ATOM 577 O O . LYS A 1 70 ? -25.083 -4.854 17.958 1.00 58.84 70 LYS A O 1
ATOM 582 N N . ILE A 1 71 ? -27.183 -4.028 18.076 1.00 59.84 71 ILE A N 1
ATOM 583 C CA . ILE A 1 71 ? -27.260 -3.506 16.703 1.00 59.84 71 ILE A CA 1
ATOM 584 C C . ILE A 1 71 ? -27.631 -2.013 16.762 1.00 59.84 71 ILE A C 1
ATOM 586 O O . ILE A 1 71 ? -28.570 -1.675 17.495 1.00 59.84 71 ILE A O 1
ATOM 590 N N . PRO A 1 72 ? -26.914 -1.117 16.055 1.00 56.97 72 PRO A N 1
ATOM 591 C CA . PRO A 1 72 ? -27.341 0.273 15.887 1.00 56.97 72 PRO A CA 1
ATOM 592 C C . PRO A 1 72 ? -28.631 0.318 15.055 1.00 56.97 72 PRO A C 1
ATOM 594 O O . PRO A 1 72 ? -28.782 -0.456 14.114 1.00 56.97 72 PRO A O 1
ATOM 597 N N . CYS A 1 73 ? -29.587 1.184 15.408 1.00 53.94 73 CYS A N 1
ATOM 598 C CA . CYS A 1 73 ? -30.903 1.160 14.756 1.00 53.94 73 CYS A CA 1
ATOM 599 C C . CYS A 1 73 ? -30.894 1.634 13.289 1.00 53.94 73 CYS A C 1
ATOM 601 O O . CYS A 1 73 ? -31.785 1.256 12.524 1.00 53.94 73 CYS A O 1
ATOM 603 N N . GLU A 1 74 ? -29.916 2.447 12.874 1.00 49.03 74 GLU A N 1
ATOM 604 C CA . GLU A 1 74 ? -29.804 2.877 11.477 1.00 49.03 74 GLU A CA 1
ATOM 605 C C . GLU A 1 74 ? -29.492 1.678 10.567 1.00 49.03 74 GLU A C 1
ATOM 607 O O . GLU A 1 74 ? -28.358 1.211 10.491 1.00 49.03 74 GLU A O 1
ATOM 612 N N . GLY A 1 75 ? -30.535 1.189 9.886 1.00 47.34 75 GLY A N 1
ATOM 613 C CA . GLY A 1 75 ? -30.478 0.113 8.894 1.00 47.34 75 GLY A CA 1
ATOM 614 C C . GLY A 1 75 ? -31.039 -1.241 9.343 1.00 47.34 75 GLY A C 1
ATOM 615 O O . GLY A 1 75 ? -30.851 -2.232 8.641 1.00 47.34 75 GLY A O 1
ATOM 616 N N . VAL A 1 76 ? -31.758 -1.312 10.469 1.00 50.88 76 VAL A N 1
ATOM 617 C CA . VAL A 1 76 ? -32.511 -2.519 10.856 1.00 50.88 76 VAL A CA 1
ATOM 618 C C . VAL A 1 76 ? -33.878 -2.545 10.161 1.00 50.88 76 VAL A C 1
ATOM 620 O O . VAL A 1 76 ? -34.740 -1.717 10.448 1.00 50.88 76 VAL A O 1
ATOM 623 N N . GLU A 1 77 ? -34.109 -3.532 9.298 1.00 49.19 77 GLU A N 1
ATOM 624 C CA . GLU A 1 77 ? -35.398 -3.810 8.663 1.00 49.19 77 GLU A CA 1
ATOM 625 C C . GLU A 1 77 ? -35.945 -5.171 9.120 1.00 49.19 77 GLU A C 1
ATOM 627 O O . GLU A 1 77 ? -35.277 -6.203 9.052 1.00 49.19 77 GLU A O 1
ATOM 632 N N . ILE A 1 78 ? -37.200 -5.198 9.571 1.00 51.59 78 ILE A N 1
ATOM 633 C CA . ILE A 1 78 ? -37.927 -6.457 9.771 1.00 51.59 78 ILE A CA 1
ATOM 634 C C . ILE A 1 78 ? -38.445 -6.879 8.398 1.00 51.59 78 ILE A C 1
ATOM 636 O O . ILE A 1 78 ? -39.395 -6.276 7.896 1.00 51.59 78 ILE A O 1
ATOM 640 N N . ILE A 1 79 ? -37.825 -7.890 7.787 1.00 41.81 79 ILE A N 1
ATOM 641 C CA . ILE A 1 79 ? -38.214 -8.331 6.439 1.00 41.81 79 ILE A CA 1
ATOM 642 C C . ILE A 1 79 ? -39.455 -9.214 6.511 1.00 41.81 79 ILE A C 1
ATOM 644 O O . ILE A 1 79 ? -40.369 -9.049 5.708 1.00 41.81 79 ILE A O 1
ATOM 648 N N . ASN A 1 80 ? -39.516 -10.123 7.486 1.00 44.03 80 ASN A N 1
ATOM 649 C CA . ASN A 1 80 ? -40.645 -11.029 7.648 1.00 44.03 80 ASN A CA 1
ATOM 650 C C . ASN A 1 80 ? -41.028 -11.207 9.119 1.00 44.03 80 ASN A C 1
ATOM 652 O O . ASN A 1 80 ? -40.180 -11.358 10.000 1.00 44.03 80 ASN A O 1
ATOM 656 N N . GLU A 1 81 ? -42.336 -11.264 9.359 1.00 48.12 81 GLU A N 1
ATOM 657 C CA . GLU A 1 81 ? -42.936 -11.599 10.648 1.00 48.12 81 GLU A CA 1
ATOM 658 C C . GLU A 1 81 ? -43.928 -12.748 10.431 1.00 48.12 81 GLU A C 1
ATOM 660 O O . GLU A 1 81 ? -44.984 -12.573 9.820 1.00 48.12 81 GLU A O 1
ATOM 665 N N . PHE A 1 82 ? -43.591 -13.942 10.919 1.00 44.91 82 PHE A N 1
ATOM 666 C CA . PHE A 1 82 ? -44.465 -15.110 10.850 1.00 44.91 82 PHE A CA 1
ATOM 667 C C . PHE A 1 82 ? -45.001 -15.439 12.235 1.00 44.91 82 PHE A C 1
ATOM 669 O O . PHE A 1 82 ? -44.261 -15.841 13.131 1.00 44.91 82 PHE A O 1
ATOM 676 N N . LYS A 1 83 ? -46.317 -15.318 12.403 1.00 44.56 83 LYS A N 1
ATOM 677 C CA . LYS A 1 83 ? -47.007 -15.614 13.658 1.00 44.56 83 LYS A CA 1
ATOM 678 C C . LYS A 1 83 ? -47.884 -16.848 13.498 1.00 44.56 83 LYS A C 1
ATOM 680 O O . LYS A 1 83 ? -48.796 -16.856 12.674 1.00 44.56 83 LYS A O 1
ATOM 685 N N . ASN A 1 84 ? -47.637 -17.882 14.298 1.00 47.69 84 ASN A N 1
ATOM 686 C CA . ASN A 1 84 ? -48.579 -18.986 14.479 1.00 47.69 84 ASN A CA 1
ATOM 687 C C . ASN A 1 84 ? -49.056 -19.043 15.945 1.00 47.69 84 ASN A C 1
ATOM 689 O O . ASN A 1 84 ? -48.709 -18.177 16.746 1.00 47.69 84 ASN A O 1
ATOM 693 N N . LYS A 1 85 ? -49.919 -20.010 16.291 1.00 44.88 85 LYS A N 1
ATOM 694 C CA . LYS A 1 85 ? -50.495 -20.120 17.647 1.00 44.88 85 LYS A CA 1
ATOM 695 C C . LYS A 1 85 ? -49.453 -20.345 18.748 1.00 44.88 85 LYS A C 1
ATOM 697 O O . LYS A 1 85 ? -49.727 -19.980 19.886 1.00 44.88 85 LYS A O 1
ATOM 702 N N . ASP A 1 86 ? -48.306 -20.919 18.402 1.00 40.03 86 ASP A N 1
ATOM 703 C CA . ASP A 1 86 ? -47.328 -21.438 19.354 1.00 40.03 86 ASP A CA 1
ATOM 704 C C . ASP A 1 86 ? -45.978 -20.705 19.286 1.00 40.03 86 ASP A C 1
ATOM 706 O O . ASP A 1 86 ? -45.235 -20.761 20.255 1.00 40.03 86 ASP A O 1
ATOM 710 N N . ASN A 1 87 ? -45.662 -20.009 18.183 1.00 39.38 87 ASN A N 1
ATOM 711 C CA . ASN A 1 87 ? -44.378 -19.351 17.922 1.00 39.38 87 ASN A CA 1
ATOM 712 C C . ASN A 1 87 ? -44.540 -18.060 17.102 1.00 39.38 87 ASN A C 1
ATOM 714 O O . ASN A 1 87 ? -45.400 -17.961 16.217 1.00 39.38 87 ASN A O 1
ATOM 718 N N . VAL A 1 88 ? -43.628 -17.113 17.329 1.00 41.53 88 VAL A N 1
ATOM 719 C CA . VAL A 1 88 ? -43.390 -15.970 16.436 1.00 41.53 88 VAL A CA 1
ATOM 720 C C . VAL A 1 88 ? -41.971 -16.075 15.875 1.00 41.53 88 VAL A C 1
ATOM 722 O O . VAL A 1 88 ? -41.003 -16.135 16.631 1.00 41.53 88 VAL A O 1
ATOM 725 N N . ILE A 1 89 ? -41.838 -16.108 14.551 1.00 40.16 89 ILE A N 1
ATOM 726 C CA . ILE A 1 89 ? -40.547 -16.033 13.860 1.00 40.16 89 ILE A CA 1
ATOM 727 C C . ILE A 1 89 ? -40.406 -14.618 13.318 1.00 40.16 89 ILE A C 1
ATOM 729 O O . ILE A 1 89 ? -41.271 -14.151 12.574 1.00 40.16 89 ILE A O 1
ATOM 733 N N . ILE A 1 90 ? -39.323 -13.946 13.695 1.00 43.97 90 ILE A N 1
ATOM 734 C CA . ILE A 1 90 ? -39.003 -12.604 13.212 1.00 43.97 90 ILE A CA 1
ATOM 735 C C . ILE A 1 90 ? -37.662 -12.693 12.497 1.00 43.97 90 ILE A C 1
ATOM 737 O O . ILE A 1 90 ? -36.633 -12.985 13.110 1.00 43.97 90 ILE A O 1
ATOM 741 N N . GLU A 1 91 ? -37.678 -12.458 11.190 1.00 39.25 91 GLU A N 1
ATOM 742 C CA . GLU A 1 91 ? -36.456 -12.324 10.403 1.00 39.25 91 GLU A CA 1
ATOM 743 C C . GLU A 1 91 ? -36.072 -10.848 10.400 1.00 39.25 91 GLU A C 1
ATOM 745 O O . GLU A 1 91 ? -36.770 -10.000 9.833 1.00 39.25 91 GLU A O 1
ATOM 750 N N . ILE A 1 92 ? -34.979 -10.545 11.098 1.00 47.88 92 ILE A N 1
ATOM 751 C CA . ILE A 1 92 ? -34.444 -9.196 11.211 1.00 47.88 92 ILE A CA 1
ATOM 752 C C . ILE A 1 92 ? -33.223 -9.125 10.310 1.00 47.88 92 ILE A C 1
ATOM 754 O O . ILE A 1 92 ? -32.212 -9.797 10.528 1.00 47.88 92 ILE A O 1
ATOM 758 N N . TYR A 1 93 ? -33.323 -8.276 9.304 1.00 41.69 93 TYR A N 1
ATOM 759 C CA . TYR A 1 93 ? -32.201 -7.900 8.478 1.00 41.69 93 TYR A CA 1
ATOM 760 C C . TYR A 1 93 ? -31.622 -6.615 9.025 1.00 41.69 93 TYR A C 1
ATOM 762 O O . TYR A 1 93 ? -32.353 -5.694 9.385 1.00 41.69 93 TYR A O 1
ATOM 770 N N . PHE A 1 94 ? -30.304 -6.548 9.128 1.00 45.81 94 PHE A N 1
ATOM 771 C CA . PHE A 1 94 ? -29.661 -5.307 9.512 1.00 45.81 94 PHE A CA 1
ATOM 772 C C . PHE A 1 94 ? -28.541 -4.987 8.540 1.00 45.81 94 PHE A C 1
ATOM 774 O O . PHE A 1 94 ? -27.627 -5.775 8.303 1.00 45.81 94 PHE A O 1
ATOM 781 N N . PHE A 1 95 ? -28.639 -3.797 7.973 1.00 41.25 95 PHE A N 1
ATOM 782 C CA . PHE A 1 95 ? -27.583 -3.138 7.243 1.00 41.25 95 PHE A CA 1
ATOM 783 C C . PHE A 1 95 ? -26.899 -2.196 8.225 1.00 41.25 95 PHE A C 1
ATOM 785 O O . PHE A 1 95 ? -27.523 -1.275 8.731 1.00 41.25 95 PHE A O 1
ATOM 792 N N . ILE A 1 96 ? -25.625 -2.418 8.533 1.00 46.09 96 ILE A N 1
ATOM 793 C CA . ILE A 1 96 ? -24.873 -1.430 9.312 1.00 46.09 96 ILE A CA 1
ATOM 794 C C . ILE A 1 96 ? -24.502 -0.340 8.312 1.00 46.09 96 ILE A C 1
ATOM 796 O O . ILE A 1 96 ? -23.699 -0.617 7.429 1.00 46.09 96 ILE A O 1
ATOM 800 N N . TYR A 1 97 ? -25.116 0.844 8.369 1.00 38.62 97 TYR A N 1
ATOM 801 C CA . TYR A 1 97 ? -24.747 1.942 7.466 1.00 38.62 97 TYR A CA 1
ATOM 802 C C . TYR A 1 97 ? -23.459 2.606 7.963 1.00 38.62 97 TYR A C 1
ATOM 804 O O . TYR A 1 97 ? -22.458 2.540 7.270 1.00 38.62 97 TYR A O 1
ATOM 812 N N . GLU A 1 98 ? -23.444 3.081 9.209 1.00 40.69 98 GLU A N 1
ATOM 813 C CA . GLU A 1 98 ? -22.254 3.453 9.984 1.00 40.69 98 GLU A CA 1
ATOM 814 C C . GLU A 1 98 ? -22.361 2.816 11.386 1.00 40.69 98 GLU A C 1
ATOM 816 O O . GLU A 1 98 ? -23.462 2.649 11.910 1.00 40.69 98 GLU A O 1
ATOM 821 N N . GLY A 1 99 ? -21.245 2.429 12.014 1.00 43.59 99 GLY A N 1
ATOM 822 C CA . GLY A 1 99 ? -21.208 1.941 13.401 1.00 43.59 99 GLY A CA 1
ATOM 823 C C . GLY A 1 99 ? -20.624 0.541 13.572 1.00 43.59 99 GLY A C 1
ATOM 824 O O . GLY A 1 99 ? -19.799 0.092 12.781 1.00 43.59 99 GLY A O 1
ATOM 825 N N . PHE A 1 100 ? -21.005 -0.151 14.648 1.00 42.47 100 PHE A N 1
ATOM 826 C CA . PHE A 1 100 ? -20.601 -1.537 14.882 1.00 42.47 100 PHE A CA 1
ATOM 827 C C . PHE A 1 100 ? -21.743 -2.370 15.463 1.00 42.47 100 PHE A C 1
ATOM 829 O O . PHE A 1 100 ? -22.472 -1.901 16.335 1.00 42.47 100 PHE A O 1
ATOM 836 N N . ALA A 1 101 ? -21.874 -3.619 15.023 1.00 45.25 101 ALA A N 1
ATOM 837 C CA . ALA A 1 101 ? -22.664 -4.630 15.707 1.00 45.25 101 ALA A CA 1
ATOM 838 C C . ALA A 1 101 ? -21.755 -5.439 16.634 1.00 45.25 101 ALA A C 1
ATOM 840 O O . ALA A 1 101 ? -20.704 -5.929 16.224 1.00 45.25 101 ALA A O 1
ATOM 841 N N . GLN A 1 102 ? -22.154 -5.579 17.895 1.00 45.78 102 GLN A N 1
ATOM 842 C CA . GLN A 1 102 ? -21.431 -6.391 18.868 1.00 45.78 102 GLN A CA 1
ATOM 843 C C . GLN A 1 102 ? -22.204 -7.683 19.118 1.00 45.78 102 GLN A C 1
ATOM 845 O O . GLN A 1 102 ? -23.328 -7.666 19.620 1.00 45.78 102 GLN A O 1
ATOM 850 N N . LEU A 1 103 ? -21.577 -8.805 18.794 1.00 43.06 103 LEU A N 1
ATOM 851 C CA . LEU A 1 103 ? -22.079 -10.151 18.998 1.00 43.06 103 LEU A CA 1
ATOM 852 C C . LEU A 1 103 ? -21.328 -10.807 20.158 1.00 43.06 103 LEU A C 1
ATOM 854 O O . LEU A 1 103 ? -20.122 -11.026 20.091 1.00 43.06 103 LEU A O 1
ATOM 858 N N . THR A 1 104 ? -22.047 -11.164 21.217 1.00 40.19 104 THR A N 1
ATOM 859 C CA . THR A 1 104 ? -21.489 -11.873 22.371 1.00 40.19 104 THR A CA 1
ATOM 860 C C . THR A 1 104 ? -21.923 -13.332 22.346 1.00 40.19 104 THR A C 1
ATOM 862 O O . THR A 1 104 ? -23.089 -13.629 22.598 1.00 40.19 104 THR A O 1
ATOM 865 N N . ILE A 1 105 ? -20.990 -14.256 22.097 1.00 37.25 105 ILE A N 1
ATOM 866 C CA . ILE A 1 105 ? -21.226 -15.709 22.086 1.00 37.25 105 ILE A CA 1
ATOM 867 C C . ILE A 1 105 ? -20.504 -16.344 23.273 1.00 37.25 105 ILE A C 1
ATOM 869 O O . ILE A 1 105 ? -19.274 -16.377 23.307 1.00 37.25 105 ILE A O 1
ATOM 873 N N . LYS A 1 106 ? -21.249 -16.894 24.244 1.00 35.78 106 LYS A N 1
ATOM 874 C CA . LYS A 1 106 ? -20.679 -17.588 25.422 1.00 35.78 106 LYS A CA 1
ATOM 875 C C . LYS A 1 106 ? -19.591 -16.761 26.138 1.00 35.78 106 LYS A C 1
ATOM 877 O O . LYS A 1 106 ? -18.548 -17.290 26.516 1.00 35.78 106 LYS A O 1
ATOM 882 N N . GLY A 1 107 ? -19.815 -15.453 26.272 1.00 34.56 107 GLY A N 1
ATOM 883 C CA . GLY A 1 107 ? -18.877 -14.519 26.907 1.00 34.56 107 GLY A CA 1
ATOM 884 C C . GLY A 1 107 ? -17.712 -14.041 26.029 1.00 34.56 107 GLY A C 1
ATOM 885 O O . GLY A 1 107 ? -16.853 -13.324 26.529 1.00 34.56 107 GLY A O 1
ATOM 886 N N . ARG A 1 108 ? -17.663 -14.408 24.741 1.00 32.78 108 ARG A N 1
ATOM 887 C CA . ARG A 1 108 ? -16.721 -13.842 23.760 1.00 32.78 108 ARG A CA 1
ATOM 888 C C . ARG A 1 108 ? -17.400 -12.762 22.941 1.00 32.78 108 ARG A C 1
ATOM 890 O O . ARG A 1 108 ? -18.475 -13.015 22.409 1.00 32.78 108 ARG A O 1
ATOM 897 N N . GLU A 1 109 ? -16.760 -11.610 22.816 1.00 40.88 109 GLU A N 1
ATOM 898 C CA . GLU A 1 109 ? -17.254 -10.482 22.027 1.00 40.88 109 GLU A CA 1
ATOM 899 C C . GLU A 1 109 ? -16.668 -10.516 20.612 1.00 40.88 109 GLU A C 1
ATOM 901 O O . GLU A 1 109 ? -15.474 -10.750 20.424 1.00 40.88 109 GLU A O 1
ATOM 906 N N . ILE A 1 110 ? -17.522 -10.292 19.620 1.00 37.97 110 ILE A N 1
ATOM 907 C CA . ILE A 1 110 ? -17.197 -10.154 18.204 1.00 37.97 110 ILE A CA 1
ATOM 908 C C . ILE A 1 110 ? -17.772 -8.811 17.767 1.00 37.97 110 ILE A C 1
ATOM 910 O O . ILE A 1 110 ? -18.955 -8.556 17.968 1.00 37.97 110 ILE A O 1
ATOM 914 N N . PHE A 1 111 ? -16.943 -7.955 17.184 1.00 42.06 111 PHE A N 1
ATOM 915 C CA . PHE A 1 111 ? -17.355 -6.647 16.686 1.00 42.06 111 PHE A CA 1
ATOM 916 C C . PHE A 1 111 ? -17.385 -6.690 15.160 1.00 42.06 111 PHE A C 1
ATOM 918 O O . PHE A 1 111 ? -16.413 -7.103 14.533 1.00 42.06 111 PHE A O 1
ATOM 925 N N . ILE A 1 112 ? -18.506 -6.286 14.576 1.00 45.00 112 ILE A N 1
ATOM 926 C CA . ILE A 1 112 ? -18.711 -6.134 13.138 1.00 45.00 112 ILE A CA 1
ATOM 927 C C . ILE A 1 112 ? -18.821 -4.635 12.897 1.00 45.00 112 ILE A C 1
ATOM 929 O O . ILE A 1 112 ? -19.857 -4.053 13.191 1.00 45.00 112 ILE A O 1
ATOM 933 N N . THR A 1 113 ? -17.755 -3.990 12.445 1.00 43.44 113 THR A N 1
ATOM 934 C CA . THR A 1 113 ? -17.751 -2.554 12.149 1.00 43.44 113 THR A CA 1
ATOM 935 C C . THR A 1 113 ? -18.188 -2.304 10.709 1.00 43.44 113 THR A C 1
ATOM 937 O O . THR A 1 113 ? -17.873 -3.081 9.816 1.00 43.44 113 THR A O 1
ATOM 940 N N . ASN A 1 114 ? -18.907 -1.211 10.478 1.00 48.94 114 ASN A N 1
ATOM 941 C CA . ASN A 1 114 ? -18.953 -0.543 9.188 1.00 48.94 114 ASN A CA 1
ATOM 942 C C . ASN A 1 114 ? -18.665 0.935 9.452 1.00 48.94 114 ASN A C 1
ATOM 944 O O . ASN A 1 114 ? -19.524 1.680 9.912 1.00 48.94 114 ASN A O 1
ATOM 948 N N . THR A 1 115 ? -17.409 1.337 9.299 1.00 57.88 115 THR A N 1
ATOM 949 C CA . THR A 1 115 ? -17.007 2.742 9.452 1.00 57.88 115 THR A CA 1
ATOM 950 C C . THR A 1 115 ? -17.143 3.463 8.114 1.00 57.88 115 THR A C 1
ATOM 952 O O . THR A 1 115 ? -17.002 2.828 7.071 1.00 57.88 115 THR A O 1
ATOM 955 N N . ASP A 1 116 ? -17.301 4.791 8.113 1.00 64.81 116 ASP A N 1
ATOM 956 C CA . ASP A 1 116 ? -17.191 5.615 6.893 1.00 64.81 116 ASP A CA 1
ATOM 957 C C . ASP A 1 116 ? -15.982 5.238 6.033 1.00 64.81 116 ASP A C 1
ATOM 959 O O . ASP A 1 116 ? -16.057 5.138 4.806 1.00 64.81 116 ASP A O 1
ATOM 963 N N . LYS A 1 117 ? -14.852 4.971 6.700 1.00 75.62 117 LYS A N 1
ATOM 964 C CA . LYS A 1 117 ? -13.617 4.531 6.057 1.00 75.62 117 LYS A CA 1
ATOM 965 C C . LYS A 1 117 ? -13.804 3.196 5.329 1.00 75.62 117 LYS A C 1
ATOM 967 O O . LYS A 1 117 ? -13.351 3.065 4.194 1.00 75.62 117 LYS A O 1
ATOM 972 N N . GLU A 1 118 ? -14.451 2.212 5.948 1.00 71.12 118 GLU A N 1
ATOM 973 C CA . GLU A 1 118 ? -14.711 0.904 5.336 1.00 71.12 118 GLU A CA 1
ATOM 974 C C . GLU A 1 118 ? -15.717 0.983 4.180 1.00 71.12 118 GLU A C 1
ATOM 976 O O . GLU A 1 118 ? -15.507 0.342 3.148 1.00 71.12 118 GLU A O 1
ATOM 981 N N . ILE A 1 119 ? -16.758 1.814 4.290 1.00 70.19 119 ILE A N 1
ATOM 982 C CA . ILE A 1 119 ? -17.701 2.076 3.191 1.00 70.19 119 ILE A CA 1
ATOM 983 C C . ILE A 1 119 ? -16.958 2.663 1.990 1.00 70.19 119 ILE A C 1
ATOM 985 O O . ILE A 1 119 ? -17.093 2.178 0.863 1.00 70.19 119 ILE A O 1
ATOM 989 N N . GLU A 1 120 ? -16.161 3.707 2.218 1.00 79.62 120 GLU A N 1
ATOM 990 C CA . GLU A 1 120 ? -15.387 4.356 1.163 1.00 79.62 120 GLU A CA 1
ATOM 991 C C . GLU A 1 120 ? -14.329 3.422 0.570 1.00 79.62 120 GLU A C 1
ATOM 993 O O . GLU A 1 120 ? -14.100 3.435 -0.643 1.00 79.62 120 GLU A O 1
ATOM 998 N N . TYR A 1 121 ? -13.733 2.556 1.391 1.00 85.75 121 TYR A N 1
ATOM 999 C CA . TYR A 1 121 ? -12.803 1.539 0.920 1.00 85.75 121 TYR A CA 1
ATOM 1000 C C . TYR A 1 121 ? -13.487 0.494 0.032 1.00 85.75 121 TYR A C 1
ATOM 1002 O O . TYR A 1 121 ? -12.980 0.184 -1.047 1.00 85.75 121 TYR A O 1
ATOM 1010 N N . ASN A 1 122 ? -14.671 0.012 0.413 1.00 79.25 122 ASN A N 1
ATOM 1011 C CA . ASN A 1 122 ? -15.454 -0.918 -0.403 1.00 79.25 122 ASN A CA 1
ATOM 1012 C C . ASN A 1 122 ? -15.872 -0.292 -1.741 1.00 79.25 122 ASN A C 1
ATOM 1014 O O . ASN A 1 122 ? -15.674 -0.903 -2.793 1.00 79.25 122 ASN A O 1
ATOM 1018 N N . LYS A 1 123 ? -16.327 0.971 -1.740 1.00 80.69 123 LYS A N 1
ATOM 1019 C CA . LYS A 1 123 ? -16.582 1.720 -2.985 1.00 80.69 123 LYS A CA 1
ATOM 1020 C C . LYS A 1 123 ? -15.328 1.801 -3.860 1.00 80.69 123 LYS A C 1
ATOM 1022 O O . LYS A 1 123 ? -15.418 1.676 -5.081 1.00 80.69 123 LYS A O 1
ATOM 1027 N N . LEU A 1 124 ? -14.158 2.016 -3.257 1.00 92.12 124 LEU A N 1
ATOM 1028 C CA . LEU A 1 124 ? -12.889 2.089 -3.979 1.00 92.12 124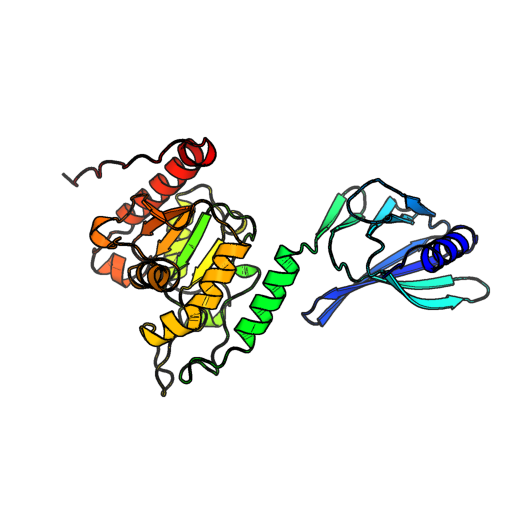 LEU A CA 1
ATOM 1029 C C . LEU A 1 124 ? -12.484 0.736 -4.583 1.00 92.12 124 LEU A C 1
ATOM 1031 O O . LEU A 1 124 ? -12.016 0.705 -5.723 1.00 92.12 124 LEU A O 1
ATOM 1035 N N . ILE A 1 125 ? -12.699 -0.370 -3.861 1.00 89.19 125 ILE A N 1
ATOM 1036 C CA . ILE A 1 125 ? -12.508 -1.737 -4.370 1.00 89.19 125 ILE A CA 1
ATOM 1037 C C . ILE A 1 125 ? -13.397 -1.969 -5.595 1.00 89.19 125 ILE A C 1
ATOM 1039 O O . ILE A 1 125 ? -12.896 -2.394 -6.639 1.00 89.19 125 ILE A O 1
ATOM 1043 N N . ASP A 1 126 ? -14.687 -1.643 -5.504 1.00 83.69 126 ASP A N 1
ATOM 1044 C CA . ASP A 1 126 ? -15.637 -1.836 -6.602 1.00 83.69 126 ASP A CA 1
ATOM 1045 C C . ASP A 1 126 ? -15.287 -0.990 -7.829 1.00 83.69 126 ASP A C 1
ATOM 1047 O O . ASP A 1 126 ? -15.356 -1.466 -8.966 1.00 83.69 126 ASP A O 1
ATOM 1051 N N . GLN A 1 127 ? -14.843 0.249 -7.625 1.00 92.31 127 GLN A N 1
ATOM 1052 C CA . GLN A 1 127 ? -14.362 1.103 -8.710 1.00 92.31 127 GLN A CA 1
ATOM 1053 C C . GLN A 1 127 ? -13.104 0.526 -9.370 1.00 92.31 127 GLN A C 1
ATOM 1055 O O . GLN A 1 127 ? -13.051 0.413 -10.595 1.00 92.31 127 GLN A O 1
ATOM 1060 N N . ALA A 1 128 ? -12.115 0.105 -8.575 1.00 95.50 128 ALA A N 1
ATOM 1061 C CA . ALA A 1 128 ? -10.875 -0.469 -9.090 1.00 95.50 128 ALA A CA 1
ATOM 1062 C C . ALA A 1 128 ? -11.124 -1.779 -9.854 1.00 95.50 128 ALA A C 1
ATOM 1064 O O . ALA A 1 128 ? -10.515 -2.012 -10.898 1.00 95.50 128 ALA A O 1
ATOM 1065 N N . LYS A 1 129 ? -12.057 -2.611 -9.374 1.00 90.56 129 LYS A N 1
ATOM 1066 C CA . LYS A 1 129 ? -12.468 -3.873 -10.008 1.00 90.56 129 LYS A CA 1
ATOM 1067 C C . LYS A 1 129 ? -13.072 -3.673 -11.399 1.00 90.56 129 LYS A C 1
ATOM 1069 O O . LYS A 1 129 ? -12.895 -4.537 -12.253 1.00 90.56 129 LYS A O 1
ATOM 1074 N N . ASN A 1 130 ? -13.757 -2.553 -11.623 1.00 92.25 130 ASN A N 1
ATOM 1075 C CA . ASN A 1 130 ? -14.408 -2.214 -12.892 1.00 92.25 130 ASN A CA 1
ATOM 1076 C C . ASN A 1 130 ? -13.596 -1.217 -13.742 1.00 92.25 130 ASN A C 1
ATOM 1078 O O . ASN A 1 130 ? -14.100 -0.676 -14.728 1.00 92.25 130 ASN A O 1
ATOM 1082 N N . CYS A 1 131 ? -12.347 -0.938 -13.365 1.00 95.81 131 CYS A N 1
ATOM 1083 C CA . CYS A 1 131 ? -11.507 0.031 -14.055 1.00 95.81 131 CYS A CA 1
ATOM 1084 C C . CYS A 1 131 ? -11.078 -0.475 -15.442 1.00 95.81 131 CYS A C 1
ATOM 1086 O O . CYS A 1 131 ? -10.487 -1.543 -15.570 1.00 95.81 131 CYS A O 1
ATOM 1088 N N . ILE A 1 132 ? -11.305 0.343 -16.474 1.00 96.31 132 ILE A N 1
ATOM 1089 C CA . ILE A 1 132 ? -10.936 0.051 -17.873 1.00 96.31 132 ILE A CA 1
ATOM 1090 C C . ILE A 1 132 ? -10.040 1.134 -18.497 1.00 96.31 132 ILE A C 1
ATOM 1092 O O . ILE A 1 132 ? -9.885 1.191 -19.711 1.00 96.31 132 ILE A O 1
ATOM 1096 N N . ILE A 1 133 ? -9.456 2.021 -17.681 1.00 96.25 133 ILE A N 1
ATOM 1097 C CA . ILE A 1 133 ? -8.718 3.208 -18.159 1.00 96.25 133 ILE A CA 1
ATOM 1098 C C . ILE A 1 133 ? -7.470 2.820 -18.975 1.00 96.25 133 ILE A C 1
ATOM 1100 O O . ILE A 1 133 ? -7.098 3.508 -19.925 1.00 96.25 133 ILE A O 1
ATOM 1104 N N . CYS A 1 134 ? -6.799 1.730 -18.603 1.00 95.00 134 CYS A N 1
ATOM 1105 C CA . CYS A 1 134 ? -5.602 1.251 -19.286 1.00 95.00 134 CYS A CA 1
ATOM 1106 C C . CYS A 1 134 ? -5.969 0.132 -20.265 1.00 95.00 134 CYS A C 1
ATOM 1108 O O . CYS A 1 134 ? -6.151 -1.006 -19.843 1.00 95.00 134 CYS A O 1
ATOM 1110 N N . GLU A 1 135 ? -6.021 0.442 -21.561 1.00 91.94 135 GLU A N 1
ATOM 1111 C CA . GLU A 1 135 ? -6.483 -0.479 -22.613 1.00 91.94 135 GLU A CA 1
ATOM 1112 C C . GLU A 1 135 ? -5.784 -1.852 -22.582 1.00 91.94 135 GLU A C 1
ATOM 1114 O O . GLU A 1 135 ? -6.453 -2.882 -22.601 1.00 91.94 135 GLU A O 1
ATOM 1119 N N . ALA A 1 136 ? -4.452 -1.882 -22.436 1.00 91.94 136 ALA A N 1
ATOM 1120 C CA . ALA A 1 136 ? -3.673 -3.126 -22.383 1.00 91.94 136 ALA A CA 1
ATOM 1121 C C . ALA A 1 136 ? -3.983 -4.007 -21.153 1.00 91.94 136 ALA A C 1
ATOM 1123 O O . ALA A 1 136 ? -3.743 -5.209 -21.181 1.00 91.94 136 ALA A O 1
ATOM 1124 N N . MET A 1 137 ? -4.538 -3.425 -20.085 1.00 93.12 137 MET A N 1
ATOM 1125 C CA . MET A 1 137 ? -4.835 -4.101 -18.817 1.00 93.12 137 MET A CA 1
ATOM 1126 C C . MET A 1 137 ? -6.335 -4.159 -18.505 1.00 93.12 137 MET A C 1
ATOM 1128 O O . MET A 1 137 ? -6.703 -4.564 -17.408 1.00 93.12 137 MET A O 1
ATOM 1132 N N . LYS A 1 138 ? -7.227 -3.775 -19.426 1.00 91.50 138 LYS A N 1
ATOM 1133 C CA . LYS A 1 138 ? -8.679 -3.690 -19.157 1.00 91.50 138 LYS A CA 1
ATOM 1134 C C . LYS A 1 138 ? -9.332 -5.028 -18.776 1.00 91.50 138 LYS A C 1
ATOM 1136 O O . LYS A 1 138 ? -10.462 -5.054 -18.302 1.00 91.50 138 LYS A O 1
ATOM 1141 N N . HIS A 1 139 ? -8.639 -6.138 -19.032 1.00 90.12 139 HIS A N 1
ATOM 1142 C CA . HIS A 1 139 ? -9.056 -7.495 -18.673 1.00 90.12 139 HIS A CA 1
ATOM 1143 C C . HIS A 1 139 ? -8.370 -8.019 -17.403 1.00 90.12 139 HIS A C 1
ATOM 1145 O O . HIS A 1 139 ? -8.753 -9.069 -16.886 1.00 90.12 139 HIS A O 1
ATOM 1151 N N . GLU A 1 140 ? -7.361 -7.307 -16.903 1.00 92.25 140 GLU A N 1
ATOM 1152 C CA . GLU A 1 140 ? -6.668 -7.654 -15.671 1.00 92.25 140 GLU A CA 1
ATOM 1153 C C . GLU A 1 140 ? -7.503 -7.232 -14.468 1.00 92.25 140 GLU A C 1
ATOM 1155 O O . GLU A 1 140 ? -8.130 -6.174 -14.442 1.00 92.25 140 GLU A O 1
ATOM 1160 N N . LYS A 1 141 ? -7.480 -8.057 -13.425 1.00 92.75 141 LYS A N 1
ATOM 1161 C CA . LYS A 1 141 ? -8.140 -7.720 -12.165 1.00 92.75 141 LYS A CA 1
ATOM 1162 C C . LYS A 1 141 ? -7.218 -6.824 -11.344 1.00 92.75 141 LYS A C 1
ATOM 1164 O O . LYS A 1 141 ? -6.027 -7.123 -11.213 1.00 92.75 141 LYS A O 1
ATOM 1169 N N . ALA A 1 142 ? -7.772 -5.789 -10.723 1.00 96.88 142 ALA A N 1
ATOM 1170 C CA . ALA A 1 142 ? -7.052 -5.014 -9.720 1.00 96.88 142 ALA A CA 1
ATOM 1171 C C . ALA A 1 142 ? -6.697 -5.889 -8.497 1.00 96.88 142 ALA A C 1
ATOM 1173 O O . ALA A 1 142 ? -7.428 -6.812 -8.129 1.00 96.88 142 ALA A O 1
ATOM 1174 N N . VAL A 1 143 ? -5.552 -5.622 -7.872 1.00 97.88 143 VAL A N 1
ATOM 1175 C CA . VAL A 1 143 ? -5.155 -6.163 -6.565 1.00 97.88 143 VAL A CA 1
ATOM 1176 C C . VAL A 1 143 ? -5.431 -5.090 -5.517 1.00 97.88 143 VAL A C 1
ATOM 1178 O O . VAL A 1 143 ? -4.559 -4.284 -5.186 1.00 97.88 143 VAL A O 1
ATOM 1181 N N . LEU A 1 144 ? -6.675 -5.066 -5.048 1.00 96.81 144 LEU A N 1
ATOM 1182 C CA . LEU A 1 144 ? -7.150 -4.202 -3.976 1.00 96.81 144 LEU A CA 1
ATOM 1183 C C . LEU A 1 144 ? -8.261 -4.934 -3.213 1.00 96.81 144 LEU A C 1
ATOM 1185 O O . LEU A 1 144 ? -9.229 -5.381 -3.826 1.00 96.81 144 LEU A O 1
ATOM 1189 N N . GLY A 1 145 ? -8.105 -5.081 -1.902 1.00 87.62 145 GLY A N 1
ATOM 1190 C CA . GLY A 1 145 ? -9.045 -5.772 -1.022 1.00 87.62 145 GLY A CA 1
ATOM 1191 C C . GLY A 1 145 ? -8.545 -5.810 0.423 1.00 87.62 145 GLY A C 1
ATOM 1192 O O . GLY A 1 145 ? -7.534 -5.195 0.753 1.00 87.62 145 GLY A O 1
ATOM 1193 N N . TYR A 1 146 ? -9.223 -6.542 1.303 1.00 83.06 146 TYR A N 1
ATOM 1194 C CA . TYR A 1 146 ? -8.805 -6.661 2.710 1.00 83.06 146 TYR A CA 1
ATOM 1195 C C . TYR A 1 146 ? -7.460 -7.395 2.890 1.00 83.06 146 TYR A C 1
ATOM 1197 O O . TYR A 1 146 ? -6.747 -7.168 3.862 1.00 83.06 146 TYR A O 1
ATOM 1205 N N . GLU A 1 147 ? -7.037 -8.173 1.891 1.00 88.00 147 GLU A N 1
ATOM 1206 C CA . GLU A 1 147 ? -5.708 -8.801 1.823 1.00 88.00 147 GLU A CA 1
ATOM 1207 C C . GLU A 1 147 ? -4.541 -7.799 1.718 1.00 88.00 147 GLU A C 1
ATOM 1209 O O . GLU A 1 147 ? -3.366 -8.156 1.881 1.00 88.00 147 GLU A O 1
ATOM 1214 N N . ASN A 1 148 ? -4.846 -6.528 1.438 1.00 94.38 148 ASN A N 1
ATOM 1215 C CA . ASN A 1 148 ? -3.876 -5.442 1.474 1.00 94.38 148 ASN A CA 1
ATOM 1216 C C . ASN A 1 148 ? -3.453 -5.084 2.907 1.00 94.38 148 ASN A C 1
ATOM 1218 O O . ASN A 1 148 ? -2.397 -4.480 3.071 1.00 94.38 148 ASN A O 1
ATOM 1222 N N . GLY A 1 149 ? -4.198 -5.498 3.935 1.00 88.25 149 GLY A N 1
ATOM 1223 C CA . GLY A 1 149 ? -3.824 -5.324 5.337 1.00 88.25 149 GLY A CA 1
ATOM 1224 C C . GLY A 1 149 ? -4.683 -4.300 6.074 1.00 88.25 149 GLY A C 1
ATOM 1225 O O . GLY A 1 149 ? -5.829 -4.042 5.713 1.00 88.25 149 GLY A O 1
ATOM 1226 N N . ASN A 1 150 ? -4.133 -3.744 7.149 1.00 83.31 150 ASN A N 1
ATOM 1227 C CA . ASN A 1 150 ? -4.880 -2.937 8.110 1.00 83.31 150 ASN A CA 1
ATOM 1228 C C . ASN A 1 150 ? -5.134 -1.506 7.599 1.00 83.31 150 ASN A C 1
ATOM 1230 O O . ASN A 1 150 ? -4.193 -0.770 7.309 1.00 83.31 150 ASN A O 1
ATOM 1234 N N . LEU A 1 151 ? -6.405 -1.097 7.529 1.00 86.31 151 LEU A N 1
ATOM 1235 C CA . LEU A 1 151 ? -6.821 0.245 7.099 1.00 86.31 151 LEU A CA 1
ATOM 1236 C C . LEU A 1 151 ? -6.466 1.365 8.093 1.00 86.31 151 LEU A C 1
ATOM 1238 O O . LEU A 1 151 ? -6.547 2.538 7.736 1.00 86.31 151 LEU A O 1
ATOM 1242 N N . ASP A 1 152 ? -6.044 1.020 9.306 1.00 87.31 152 ASP A N 1
ATOM 1243 C CA . ASP A 1 152 ? -5.522 1.942 10.320 1.00 87.31 152 ASP A CA 1
ATOM 1244 C C . ASP A 1 152 ? -4.004 1.792 10.512 1.00 87.31 152 ASP A C 1
ATOM 1246 O O . ASP A 1 152 ? -3.440 2.193 11.533 1.00 87.31 152 ASP A O 1
ATOM 1250 N N . ALA A 1 153 ? -3.314 1.183 9.543 1.00 91.50 153 ALA A N 1
ATOM 1251 C CA . ALA A 1 153 ? -1.875 0.999 9.614 1.00 91.50 153 ALA A CA 1
ATOM 1252 C C . ALA A 1 153 ? -1.116 2.334 9.582 1.00 91.50 153 ALA A C 1
ATOM 1254 O O . ALA A 1 153 ? -1.153 3.090 8.612 1.00 91.50 153 ALA A O 1
ATOM 1255 N N . ASP A 1 154 ? -0.280 2.550 10.595 1.00 97.38 154 ASP A N 1
ATOM 1256 C CA . ASP A 1 154 ? 0.655 3.677 10.628 1.00 97.38 154 ASP A CA 1
ATOM 1257 C C . ASP A 1 154 ? 1.790 3.555 9.586 1.00 97.38 154 ASP A C 1
ATOM 1259 O O . ASP A 1 154 ? 2.458 4.549 9.279 1.00 97.38 154 ASP A O 1
ATOM 1263 N N . VAL A 1 155 ? 2.043 2.348 9.061 1.00 98.69 155 VAL A N 1
ATOM 1264 C CA . VAL A 1 155 ? 3.088 2.067 8.065 1.00 98.69 155 VAL A CA 1
ATOM 1265 C C . VAL A 1 155 ? 2.486 1.387 6.842 1.00 98.69 155 VAL A C 1
ATOM 1267 O O . VAL A 1 155 ? 1.891 0.313 6.930 1.00 98.69 155 VAL A O 1
ATOM 1270 N N . MET A 1 156 ? 2.703 2.005 5.684 1.00 98.88 156 MET A N 1
ATOM 1271 C CA . MET A 1 156 ? 2.197 1.551 4.395 1.00 98.88 156 MET A CA 1
ATOM 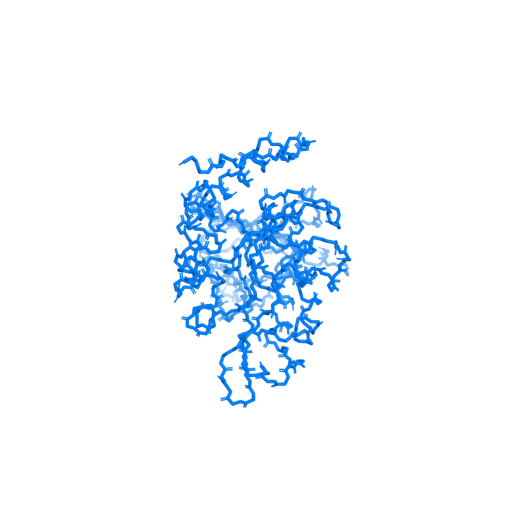1272 C C . MET A 1 156 ? 3.346 1.246 3.436 1.00 98.88 156 MET A C 1
ATOM 1274 O O . MET A 1 156 ? 4.200 2.097 3.208 1.00 98.88 156 MET A O 1
ATOM 1278 N N . PHE A 1 157 ? 3.350 0.067 2.823 1.00 98.94 157 PHE A N 1
ATOM 1279 C CA . PHE A 1 157 ? 4.285 -0.321 1.771 1.00 98.94 157 PHE A CA 1
ATOM 1280 C C . PHE A 1 157 ? 3.640 -0.165 0.392 1.00 98.94 157 PHE A C 1
ATOM 1282 O O . PHE A 1 157 ? 2.522 -0.620 0.160 1.00 98.94 157 PHE A O 1
ATOM 1289 N N . ILE A 1 158 ? 4.367 0.443 -0.543 1.00 98.88 158 ILE A N 1
ATOM 1290 C CA . ILE A 1 158 ? 3.942 0.627 -1.933 1.00 98.88 158 ILE A CA 1
ATOM 1291 C C . ILE A 1 158 ? 4.971 -0.043 -2.841 1.00 98.88 158 ILE A C 1
ATOM 1293 O O . ILE A 1 158 ? 6.121 0.393 -2.914 1.00 98.88 158 ILE A O 1
ATOM 1297 N N . ALA A 1 159 ? 4.560 -1.103 -3.530 1.00 98.50 159 ALA A N 1
ATOM 1298 C CA . ALA A 1 159 ? 5.339 -1.784 -4.560 1.00 98.50 159 ALA A CA 1
ATOM 1299 C C . ALA A 1 159 ? 5.022 -1.251 -5.970 1.00 98.50 159 ALA A C 1
ATOM 1301 O O . ALA A 1 159 ? 4.227 -0.329 -6.143 1.00 98.50 159 ALA A O 1
ATOM 1302 N N . GLU A 1 160 ? 5.697 -1.783 -6.992 1.00 98.00 160 GLU A N 1
ATOM 1303 C CA . GLU A 1 160 ? 5.548 -1.321 -8.379 1.00 98.00 160 GLU A CA 1
ATOM 1304 C C . GLU A 1 160 ? 4.167 -1.674 -8.956 1.00 98.00 160 GLU A C 1
ATOM 1306 O O . GLU A 1 160 ? 3.379 -0.784 -9.277 1.00 98.00 160 GLU A O 1
ATOM 1311 N N . ALA A 1 161 ? 3.885 -2.968 -9.088 1.00 98.06 161 ALA A N 1
ATOM 1312 C CA . ALA A 1 161 ? 2.654 -3.520 -9.639 1.00 98.06 161 ALA A CA 1
ATOM 1313 C C . ALA A 1 161 ? 2.549 -5.016 -9.269 1.00 98.06 161 ALA A C 1
ATOM 1315 O O . ALA A 1 161 ? 3.564 -5.624 -8.907 1.00 98.06 161 ALA A O 1
ATOM 1316 N N . PRO A 1 162 ? 1.365 -5.644 -9.384 1.00 97.94 162 PRO A N 1
ATOM 1317 C CA . PRO A 1 162 ? 1.207 -7.081 -9.195 1.00 97.94 162 PRO A CA 1
ATOM 1318 C C . PRO A 1 162 ? 2.125 -7.916 -10.094 1.00 97.94 162 PRO A C 1
ATOM 1320 O O . PRO A 1 162 ? 2.113 -7.778 -11.318 1.00 97.94 162 PRO A O 1
ATOM 1323 N N . GLY A 1 163 ? 2.872 -8.843 -9.492 1.00 95.56 163 GLY A N 1
ATOM 1324 C CA . GLY A 1 163 ? 3.610 -9.870 -10.225 1.00 95.56 163 GLY A CA 1
ATOM 1325 C C . GLY A 1 163 ? 2.659 -10.884 -10.865 1.00 95.56 163 GLY A C 1
ATOM 1326 O O . GLY A 1 163 ? 1.715 -11.347 -10.222 1.00 95.56 163 GLY A O 1
ATOM 1327 N N . SER A 1 164 ? 2.919 -11.262 -12.118 1.00 95.38 164 SER A N 1
ATOM 1328 C CA . SER A 1 164 ? 2.033 -12.140 -12.902 1.00 95.38 164 SER A CA 1
ATOM 1329 C C . SER A 1 164 ? 1.837 -13.533 -12.305 1.00 95.38 164 SER A C 1
ATOM 1331 O O . SER A 1 164 ? 0.762 -14.105 -12.438 1.00 95.38 164 SER A O 1
ATOM 1333 N N . ARG A 1 165 ? 2.864 -14.075 -11.637 1.00 94.81 165 ARG A N 1
ATOM 1334 C CA . ARG A 1 165 ? 2.815 -15.374 -10.941 1.00 94.81 165 ARG A CA 1
ATOM 1335 C C . ARG A 1 165 ? 2.456 -15.260 -9.459 1.00 94.81 165 ARG A C 1
ATOM 1337 O O . ARG A 1 165 ? 2.192 -16.280 -8.840 1.00 94.81 165 ARG A O 1
ATOM 1344 N N . GLY A 1 166 ? 2.479 -14.047 -8.912 1.00 96.31 166 GLY A N 1
ATOM 1345 C CA . GLY A 1 166 ? 2.225 -13.771 -7.504 1.00 96.31 166 GLY A CA 1
ATOM 1346 C C . GLY A 1 166 ? 0.867 -13.110 -7.319 1.00 96.31 166 GLY A C 1
ATOM 1347 O O . GLY A 1 166 ? -0.176 -13.725 -7.540 1.00 96.31 166 GLY A O 1
ATOM 1348 N N . ALA A 1 167 ? 0.888 -11.825 -6.970 1.00 96.62 167 ALA A N 1
ATOM 1349 C CA . ALA A 1 167 ? -0.302 -11.041 -6.647 1.00 96.62 167 ALA A CA 1
ATOM 1350 C C . ALA A 1 167 ? -1.377 -11.022 -7.754 1.00 96.62 167 ALA A C 1
ATOM 1352 O O . ALA A 1 167 ? -2.556 -10.870 -7.441 1.00 96.62 167 ALA A O 1
ATOM 1353 N N . ASN A 1 168 ? -1.023 -11.226 -9.034 1.00 96.12 168 ASN A N 1
ATOM 1354 C CA . ASN A 1 168 ? -2.027 -11.361 -10.097 1.00 96.12 168 ASN A CA 1
ATOM 1355 C C . ASN A 1 168 ? -2.814 -12.687 -10.042 1.00 96.12 168 ASN A C 1
ATOM 1357 O O . ASN A 1 168 ? -3.845 -12.841 -10.684 1.00 96.12 168 ASN A O 1
ATOM 1361 N N . LEU A 1 169 ? -2.371 -13.680 -9.289 1.00 94.81 169 LEU A N 1
ATOM 1362 C CA . LEU A 1 169 ? -3.118 -14.927 -9.109 1.00 94.81 169 LEU A CA 1
ATOM 1363 C C . LEU A 1 169 ? -3.729 -14.970 -7.718 1.00 94.81 169 LEU A C 1
ATOM 1365 O O . LEU A 1 169 ? -4.919 -15.233 -7.573 1.00 94.81 169 LEU A O 1
ATOM 1369 N N . THR A 1 170 ? -2.924 -14.636 -6.712 1.00 94.06 170 THR A N 1
ATOM 1370 C CA . THR A 1 170 ? -3.310 -14.745 -5.304 1.00 94.06 170 THR A CA 1
ATOM 1371 C C . THR A 1 170 ? -4.219 -13.616 -4.849 1.00 94.06 170 THR A C 1
ATOM 1373 O O . THR A 1 170 ? -4.926 -13.793 -3.868 1.00 94.06 170 THR A O 1
ATOM 1376 N N . ARG A 1 171 ? -4.206 -12.466 -5.543 1.00 94.00 171 ARG A N 1
ATOM 1377 C CA . ARG A 1 171 ? -4.880 -11.225 -5.119 1.00 94.00 171 ARG A CA 1
ATOM 1378 C C . ARG A 1 171 ? -4.346 -10.647 -3.803 1.00 94.00 171 ARG A C 1
ATOM 1380 O O . ARG A 1 171 ? -4.926 -9.704 -3.278 1.00 94.00 171 ARG A O 1
ATOM 1387 N N . ILE A 1 172 ? -3.202 -11.142 -3.331 1.00 94.06 172 ILE A N 1
ATOM 1388 C CA . ILE A 1 172 ? -2.511 -10.667 -2.133 1.00 94.06 172 ILE A CA 1
ATOM 1389 C C . ILE A 1 172 ? -1.242 -9.917 -2.583 1.00 94.06 172 ILE A C 1
ATOM 1391 O O . ILE A 1 172 ? -0.391 -10.512 -3.255 1.00 94.06 172 ILE A O 1
ATOM 1395 N N . PRO A 1 173 ? -1.073 -8.621 -2.256 1.00 97.38 173 PRO A N 1
ATOM 1396 C CA . PRO A 1 173 ? 0.119 -7.857 -2.628 1.00 97.38 173 PRO A CA 1
ATOM 1397 C C . PRO A 1 173 ? 1.413 -8.488 -2.099 1.00 97.38 173 PRO A C 1
ATOM 1399 O O . PRO A 1 173 ? 1.474 -8.887 -0.934 1.00 97.38 173 PRO A O 1
ATOM 1402 N N . LEU A 1 174 ? 2.461 -8.517 -2.935 1.00 97.19 174 LEU A N 1
ATOM 1403 C CA . LEU A 1 174 ? 3.773 -9.100 -2.603 1.00 97.19 174 LEU A CA 1
ATOM 1404 C C . LEU A 1 174 ? 3.666 -10.527 -2.035 1.00 97.19 174 LEU A C 1
ATOM 1406 O O . LEU A 1 174 ? 4.249 -10.832 -1.000 1.00 97.19 174 LEU A O 1
ATOM 1410 N N . HIS A 1 175 ? 2.907 -11.401 -2.697 1.00 95.25 175 HIS A N 1
ATOM 1411 C CA . HIS A 1 175 ? 2.719 -12.784 -2.264 1.00 95.25 175 HIS A CA 1
ATOM 1412 C C . HIS A 1 175 ? 2.646 -13.745 -3.457 1.00 95.25 175 HIS A C 1
ATOM 1414 O O . HIS A 1 175 ? 2.143 -13.379 -4.520 1.00 95.25 175 HIS A O 1
ATOM 1420 N N . GLY A 1 176 ? 3.107 -14.985 -3.267 1.00 94.62 176 GLY A N 1
ATOM 1421 C CA . GLY A 1 176 ? 2.989 -16.072 -4.248 1.00 94.62 176 GLY A CA 1
ATOM 1422 C C . GLY A 1 176 ? 4.082 -16.108 -5.322 1.00 94.62 176 GLY A C 1
ATOM 1423 O O . GLY A 1 176 ? 4.010 -16.917 -6.241 1.00 94.62 176 GLY A O 1
ATOM 1424 N N . ASP A 1 177 ? 5.099 -15.251 -5.223 1.00 96.94 177 ASP A N 1
ATOM 1425 C CA . ASP A 1 177 ? 6.285 -15.289 -6.077 1.00 96.94 177 ASP A CA 1
ATOM 1426 C C . ASP A 1 177 ? 7.568 -15.008 -5.275 1.00 96.94 177 ASP A C 1
ATOM 1428 O O . ASP A 1 177 ? 7.531 -14.666 -4.095 1.00 96.94 177 ASP A O 1
ATOM 1432 N N . ALA A 1 178 ? 8.725 -15.115 -5.933 1.00 97.44 178 ALA A N 1
ATOM 1433 C CA . ALA A 1 178 ? 10.021 -14.923 -5.283 1.00 97.44 178 ALA A CA 1
ATOM 1434 C C . ALA A 1 178 ? 10.232 -13.500 -4.726 1.00 97.44 178 ALA A C 1
ATOM 1436 O O . ALA A 1 178 ? 11.035 -13.312 -3.813 1.00 97.44 178 ALA A O 1
ATOM 1437 N N . THR A 1 179 ? 9.546 -12.487 -5.271 1.00 97.38 179 THR A N 1
ATOM 1438 C CA . THR A 1 179 ? 9.566 -11.135 -4.695 1.00 97.38 179 THR A CA 1
ATOM 1439 C C . THR A 1 179 ? 8.806 -11.134 -3.374 1.00 97.38 179 THR A C 1
ATOM 1441 O O . THR A 1 179 ? 9.312 -10.591 -2.393 1.00 97.38 179 THR A O 1
ATOM 1444 N N . GLY A 1 180 ? 7.622 -11.750 -3.344 1.00 97.56 180 GLY A N 1
ATOM 1445 C CA . GLY A 1 180 ? 6.840 -11.923 -2.125 1.00 97.56 180 GLY A CA 1
ATOM 1446 C C . GLY A 1 180 ? 7.602 -12.694 -1.052 1.00 97.56 180 GLY A C 1
ATOM 1447 O O . GLY A 1 180 ? 7.728 -12.210 0.067 1.00 97.56 180 GLY A O 1
ATOM 1448 N N . ASP A 1 181 ? 8.239 -13.811 -1.408 1.00 98.06 181 ASP A N 1
ATOM 1449 C CA . ASP A 1 181 ? 9.052 -14.598 -0.468 1.00 98.06 181 ASP A CA 1
ATOM 1450 C C . ASP A 1 181 ? 10.198 -13.779 0.143 1.00 98.06 181 ASP A C 1
ATOM 1452 O O . ASP A 1 181 ? 10.524 -13.911 1.325 1.00 98.06 181 ASP A O 1
ATOM 1456 N N . ASN A 1 182 ? 10.843 -12.928 -0.658 1.00 98.31 182 ASN A N 1
ATOM 1457 C CA . ASN A 1 182 ? 11.881 -12.033 -0.159 1.00 98.31 182 ASN A CA 1
ATOM 1458 C C . ASN A 1 182 ? 11.301 -10.943 0.743 1.00 98.31 182 ASN A C 1
ATOM 1460 O O . ASN A 1 182 ? 11.911 -10.635 1.764 1.00 98.31 182 ASN A O 1
ATOM 1464 N N . PHE A 1 183 ? 10.146 -10.373 0.387 1.00 98.50 183 PHE A N 1
ATOM 1465 C CA . PHE A 1 183 ? 9.454 -9.398 1.224 1.00 98.50 183 PHE A CA 1
ATOM 1466 C C . PHE A 1 183 ? 9.110 -9.992 2.593 1.00 98.50 183 PHE A C 1
ATOM 1468 O O . PHE A 1 183 ? 9.450 -9.382 3.600 1.00 98.50 183 PHE A O 1
ATOM 1475 N N . GLU A 1 184 ? 8.552 -11.204 2.647 1.00 97.69 184 GLU A N 1
ATOM 1476 C CA . GLU A 1 184 ? 8.224 -11.876 3.911 1.00 97.69 184 GLU A CA 1
ATOM 1477 C C . GLU A 1 184 ? 9.473 -12.113 4.778 1.00 97.69 184 GLU A C 1
ATOM 1479 O O . GLU A 1 184 ? 9.465 -11.835 5.976 1.00 97.69 184 GLU A O 1
ATOM 1484 N N . LYS A 1 185 ? 10.603 -12.524 4.181 1.00 98.19 185 LYS A N 1
ATOM 1485 C CA . LYS A 1 185 ? 11.878 -12.683 4.913 1.00 98.19 185 LYS A CA 1
ATOM 1486 C C . LYS A 1 185 ? 12.470 -11.355 5.407 1.00 98.19 185 LYS A C 1
ATOM 1488 O O . LYS A 1 185 ? 13.211 -11.336 6.391 1.00 98.19 185 LYS A O 1
ATOM 1493 N N . LEU A 1 186 ? 12.225 -10.251 4.701 1.00 98.44 186 LEU A N 1
ATOM 1494 C CA . LEU A 1 186 ? 12.640 -8.915 5.141 1.00 98.44 186 LEU A CA 1
ATOM 1495 C C . LEU A 1 186 ? 11.723 -8.402 6.253 1.00 98.44 186 LEU A C 1
ATOM 1497 O O . LEU A 1 186 ? 12.213 -7.875 7.251 1.00 98.44 186 LEU A O 1
ATOM 1501 N N . LEU A 1 187 ? 10.414 -8.616 6.115 1.00 97.62 187 LEU A N 1
ATOM 1502 C CA . LEU A 1 187 ? 9.415 -8.270 7.118 1.00 97.62 187 LEU A CA 1
ATOM 1503 C C . LEU A 1 187 ? 9.666 -9.032 8.425 1.00 97.62 187 LEU A C 1
ATOM 1505 O O . LEU A 1 187 ? 9.661 -8.414 9.486 1.00 97.62 187 LEU A O 1
ATOM 1509 N N . SER A 1 188 ? 10.031 -10.319 8.357 1.00 96.94 188 SER A N 1
ATOM 1510 C CA . SER A 1 188 ? 10.367 -11.141 9.530 1.00 96.94 188 SER A CA 1
ATOM 1511 C C . SER A 1 188 ? 11.619 -10.680 10.288 1.00 96.94 188 SER A C 1
ATOM 1513 O O . SER A 1 188 ? 11.922 -11.197 11.362 1.00 96.94 188 SER A O 1
ATOM 1515 N N . ALA A 1 189 ? 12.401 -9.748 9.733 1.00 95.56 189 ALA A N 1
ATOM 1516 C CA . ALA A 1 189 ? 13.500 -9.104 10.450 1.00 95.56 189 ALA A CA 1
ATOM 1517 C C . ALA A 1 189 ? 13.030 -7.962 11.368 1.00 95.56 189 ALA A C 1
ATOM 1519 O O . ALA A 1 189 ? 13.837 -7.444 12.146 1.00 95.56 189 ALA A O 1
ATOM 1520 N N . THR A 1 190 ? 11.757 -7.585 11.255 1.00 95.81 190 THR A N 1
ATOM 1521 C CA . THR A 1 190 ? 11.032 -6.649 12.117 1.00 95.81 190 THR A CA 1
ATOM 1522 C C . THR A 1 190 ? 10.054 -7.415 13.012 1.00 95.81 190 THR A C 1
ATOM 1524 O O . THR A 1 190 ? 9.918 -8.632 12.890 1.00 95.81 190 THR A O 1
ATOM 1527 N N . ARG A 1 191 ? 9.348 -6.727 13.915 1.00 93.12 191 ARG A N 1
ATOM 1528 C CA . ARG A 1 191 ? 8.245 -7.320 14.692 1.00 93.12 191 ARG A CA 1
ATOM 1529 C C . ARG A 1 191 ? 6.875 -7.135 14.045 1.00 93.12 191 ARG A C 1
ATOM 1531 O O . ARG A 1 191 ? 5.881 -7.396 14.713 1.00 93.12 191 ARG A O 1
ATOM 1538 N N . TRP A 1 192 ? 6.814 -6.625 12.818 1.00 92.75 192 TRP A N 1
ATOM 1539 C CA . TRP A 1 192 ? 5.552 -6.483 12.107 1.00 92.75 192 TRP A CA 1
ATOM 1540 C C . TRP A 1 192 ? 5.115 -7.800 11.485 1.00 92.75 192 TRP A C 1
ATOM 1542 O O . TRP A 1 192 ? 5.920 -8.534 10.912 1.00 92.75 192 TRP A O 1
ATOM 1552 N N . ILE A 1 193 ? 3.814 -8.042 11.546 1.00 88.00 193 ILE A N 1
ATOM 1553 C CA . ILE A 1 193 ? 3.109 -9.006 10.705 1.00 88.00 193 ILE A CA 1
ATOM 1554 C C . ILE A 1 193 ? 2.237 -8.257 9.693 1.00 88.00 193 ILE A C 1
ATOM 1556 O O . ILE A 1 193 ? 2.020 -7.053 9.816 1.00 88.00 193 ILE A O 1
ATOM 1560 N N . ARG A 1 194 ? 1.719 -8.953 8.674 1.00 88.81 194 ARG A N 1
ATOM 1561 C CA . ARG A 1 194 ? 0.911 -8.315 7.617 1.00 88.81 194 ARG A CA 1
ATOM 1562 C C . ARG A 1 194 ? -0.308 -7.555 8.154 1.00 88.81 194 ARG A C 1
ATOM 1564 O O . ARG A 1 194 ? -0.657 -6.533 7.586 1.00 88.81 194 ARG A O 1
ATOM 1571 N N . SER A 1 195 ? -0.913 -8.007 9.256 1.00 82.19 195 SER A N 1
ATOM 1572 C CA . SER A 1 195 ? -2.042 -7.319 9.903 1.00 82.19 195 SER A CA 1
ATOM 1573 C C . SER A 1 195 ? -1.653 -6.045 10.665 1.00 82.19 195 SER A C 1
ATOM 1575 O O . SER A 1 195 ? -2.536 -5.313 11.098 1.00 82.19 195 SER A O 1
ATOM 1577 N N . ASP A 1 196 ? -0.361 -5.757 10.841 1.00 84.44 196 ASP A N 1
ATOM 1578 C CA . ASP A 1 196 ? 0.107 -4.505 11.456 1.00 84.44 196 ASP A CA 1
ATOM 1579 C C . ASP A 1 196 ? 0.325 -3.387 10.427 1.00 84.44 196 ASP A C 1
ATOM 1581 O O . ASP A 1 196 ? 0.539 -2.232 10.797 1.00 84.44 196 ASP A O 1
ATOM 1585 N N . ILE A 1 197 ? 0.348 -3.734 9.138 1.00 97.31 197 ILE A N 1
ATOM 1586 C CA . ILE A 1 197 ? 0.760 -2.853 8.046 1.00 97.31 197 ILE A CA 1
ATOM 1587 C C . ILE A 1 197 ? -0.279 -2.850 6.930 1.00 97.31 197 ILE A C 1
ATOM 1589 O O . ILE A 1 197 ? -1.166 -3.700 6.874 1.00 97.31 197 ILE A O 1
ATOM 1593 N N . TYR A 1 198 ? -0.137 -1.899 6.014 1.00 98.50 198 TYR A N 1
ATOM 1594 C CA . TYR A 1 198 ? -0.886 -1.888 4.765 1.00 98.50 198 TYR A CA 1
ATOM 1595 C C . TYR A 1 198 ? 0.074 -2.022 3.584 1.00 98.50 198 TYR A C 1
ATOM 1597 O O . TYR A 1 198 ? 1.134 -1.400 3.566 1.00 98.50 198 TYR A O 1
ATOM 1605 N N . ILE A 1 199 ? -0.259 -2.831 2.585 1.00 98.81 199 ILE A N 1
ATOM 1606 C CA . ILE A 1 199 ? 0.576 -3.107 1.416 1.00 98.81 199 ILE A CA 1
ATOM 1607 C C . ILE A 1 199 ? -0.262 -2.872 0.163 1.00 98.81 199 ILE A C 1
ATOM 1609 O O . ILE A 1 199 ? -1.356 -3.405 0.010 1.00 98.81 199 ILE A O 1
ATOM 1613 N N . THR A 1 200 ? 0.255 -2.092 -0.777 1.00 98.75 200 THR A N 1
ATOM 1614 C CA . THR A 1 200 ? -0.376 -1.881 -2.084 1.00 98.75 200 THR A CA 1
ATOM 1615 C C . THR A 1 200 ? 0.669 -1.720 -3.183 1.00 98.75 200 THR A C 1
ATOM 1617 O O . THR A 1 200 ? 1.867 -1.890 -2.956 1.00 98.75 200 THR A O 1
ATOM 1620 N N . ASN A 1 201 ? 0.217 -1.401 -4.392 1.00 98.69 201 ASN A N 1
ATOM 1621 C CA . ASN A 1 201 ? 1.058 -1.121 -5.543 1.00 98.69 201 ASN A CA 1
ATOM 1622 C C . ASN A 1 201 ? 0.756 0.263 -6.125 1.00 98.69 201 ASN A C 1
ATOM 1624 O O . ASN A 1 201 ? -0.355 0.771 -5.990 1.00 98.69 201 ASN A O 1
ATOM 1628 N N . ALA A 1 202 ? 1.730 0.842 -6.826 1.00 98.50 202 ALA A N 1
ATOM 1629 C CA . ALA A 1 202 ? 1.540 2.072 -7.587 1.00 98.50 202 ALA A CA 1
ATOM 1630 C C . ALA A 1 202 ? 0.556 1.897 -8.756 1.00 98.50 202 ALA A C 1
ATOM 1632 O O . ALA A 1 202 ? -0.218 2.804 -9.055 1.00 98.50 202 ALA A O 1
ATOM 1633 N N . VAL A 1 203 ? 0.571 0.725 -9.398 1.00 98.50 203 VAL A N 1
ATOM 1634 C CA . VAL A 1 203 ? -0.440 0.301 -10.376 1.00 98.50 203 VAL A CA 1
ATOM 1635 C C . VAL A 1 203 ? -1.133 -0.948 -9.848 1.00 98.50 203 VAL A C 1
ATOM 1637 O O . VAL A 1 203 ? -0.465 -1.914 -9.492 1.00 98.50 203 VAL A O 1
ATOM 1640 N N . LEU A 1 204 ? -2.467 -0.938 -9.781 1.00 98.62 204 LEU A N 1
ATOM 1641 C CA . LEU A 1 204 ? -3.240 -2.017 -9.150 1.00 98.62 204 LEU A CA 1
ATOM 1642 C C . LEU A 1 204 ? -3.403 -3.269 -10.026 1.00 98.62 204 LEU A C 1
ATOM 1644 O O . LEU A 1 204 ? -3.705 -4.329 -9.486 1.00 98.62 204 LEU A O 1
ATOM 1648 N N . CYS A 1 205 ? -3.202 -3.177 -11.342 1.00 97.94 205 CYS A N 1
ATOM 1649 C CA . CYS A 1 205 ? -3.305 -4.302 -12.282 1.00 97.94 205 CYS A CA 1
ATOM 1650 C C . CYS A 1 205 ? -1.918 -4.797 -12.716 1.00 97.94 205 CYS A C 1
ATOM 1652 O O . CYS A 1 205 ? -0.958 -4.025 -12.733 1.00 97.94 205 CYS A O 1
ATOM 1654 N N . CYS A 1 206 ? -1.804 -6.077 -13.084 1.00 97.50 206 CYS A N 1
ATOM 1655 C CA . CYS A 1 206 ? -0.557 -6.626 -13.619 1.00 97.50 206 CYS A CA 1
ATOM 1656 C C . CYS A 1 206 ? -0.245 -6.009 -14.996 1.00 97.50 206 CYS A C 1
ATOM 1658 O O . CYS A 1 206 ? -1.052 -6.167 -15.910 1.00 97.50 206 CYS A O 1
ATOM 1660 N N . PRO A 1 207 ? 0.895 -5.319 -15.188 1.00 96.50 207 PRO A N 1
ATOM 1661 C CA . PRO A 1 207 ? 1.164 -4.635 -16.443 1.00 96.50 207 PRO A CA 1
ATOM 1662 C C . PRO A 1 207 ? 1.591 -5.595 -17.545 1.00 96.50 207 PRO A C 1
ATOM 1664 O O . PRO A 1 207 ? 2.616 -6.278 -17.447 1.00 96.50 207 PRO A O 1
ATOM 1667 N N . THR A 1 208 ? 0.830 -5.582 -18.632 1.00 93.38 208 THR A N 1
ATOM 1668 C CA . THR A 1 208 ? 1.063 -6.367 -19.844 1.00 93.38 208 THR A CA 1
ATOM 1669 C C . THR A 1 208 ? 1.114 -5.457 -21.074 1.00 93.38 208 THR A C 1
ATOM 1671 O O . THR A 1 208 ? 0.649 -4.315 -21.056 1.00 93.38 208 THR A O 1
ATOM 1674 N N . ASP A 1 209 ? 1.766 -5.894 -22.148 1.00 89.44 209 ASP A N 1
ATOM 1675 C CA . ASP A 1 209 ? 1.570 -5.292 -23.470 1.00 89.44 209 ASP A CA 1
ATOM 1676 C C . ASP A 1 209 ? 0.274 -5.800 -24.133 1.00 89.44 209 ASP A C 1
ATOM 1678 O O . ASP A 1 209 ? -0.432 -6.644 -23.585 1.00 89.44 209 ASP A O 1
ATOM 1682 N N . GLU A 1 210 ? -0.041 -5.307 -25.334 1.00 83.81 210 GLU A N 1
ATOM 1683 C CA . GLU A 1 210 ? -1.241 -5.703 -26.097 1.00 83.81 210 GLU A CA 1
ATOM 1684 C C . GLU A 1 210 ? -1.306 -7.209 -26.416 1.00 83.81 210 GLU A C 1
ATOM 1686 O O . GLU A 1 210 ? -2.361 -7.727 -26.774 1.00 83.81 210 GLU A O 1
ATOM 1691 N N . LYS A 1 211 ? -0.181 -7.924 -26.292 1.00 86.06 211 LYS A N 1
ATOM 1692 C CA . LYS A 1 211 ? -0.068 -9.369 -26.517 1.00 86.06 211 LYS A CA 1
ATOM 1693 C C . LYS A 1 211 ? -0.101 -10.168 -25.210 1.00 86.06 211 LYS A C 1
ATOM 1695 O O . LYS A 1 211 ? 0.079 -11.384 -25.247 1.00 86.06 211 LYS A O 1
ATOM 1700 N N . GLY A 1 212 ? -0.306 -9.514 -24.065 1.00 84.88 212 GLY A N 1
ATOM 1701 C CA . GLY A 1 212 ? -0.313 -10.149 -22.747 1.00 84.88 212 GLY A CA 1
ATOM 1702 C C . GLY A 1 212 ? 1.081 -10.399 -22.159 1.00 84.88 212 GLY A C 1
ATOM 1703 O O . GLY A 1 212 ? 1.209 -11.130 -21.177 1.00 84.88 212 GLY A O 1
ATOM 1704 N N . ILE A 1 213 ? 2.146 -9.826 -22.731 1.00 91.12 213 ILE A N 1
ATOM 1705 C CA . ILE A 1 213 ? 3.514 -10.011 -22.231 1.00 91.12 213 ILE A CA 1
ATOM 1706 C C . ILE A 1 213 ? 3.752 -9.086 -21.040 1.00 91.12 213 ILE A C 1
ATOM 1708 O O . ILE A 1 213 ? 3.623 -7.867 -21.137 1.00 91.12 213 ILE A O 1
ATOM 1712 N N . VAL A 1 214 ? 4.147 -9.678 -19.914 1.00 94.19 214 VAL A N 1
ATOM 1713 C CA . VAL A 1 214 ? 4.388 -8.980 -18.645 1.00 94.19 214 VAL A CA 1
ATOM 1714 C C . VAL A 1 214 ? 5.570 -8.021 -18.761 1.00 94.19 214 VAL A C 1
ATOM 1716 O O . VAL A 1 214 ? 6.649 -8.392 -19.230 1.00 94.19 214 VAL A O 1
ATOM 1719 N N . ARG A 1 215 ? 5.386 -6.793 -18.275 1.00 94.88 215 ARG A N 1
ATOM 1720 C CA . ARG A 1 215 ? 6.388 -5.721 -18.306 1.00 94.88 215 ARG A CA 1
ATOM 1721 C C . ARG A 1 215 ? 6.260 -4.801 -17.092 1.00 94.88 215 ARG A C 1
ATOM 1723 O O . ARG A 1 215 ? 5.395 -4.976 -16.243 1.00 94.88 215 ARG A O 1
ATOM 1730 N N . LYS A 1 216 ? 7.117 -3.782 -17.033 1.00 95.00 216 LYS A N 1
ATOM 1731 C CA . LYS A 1 216 ? 6.940 -2.662 -16.101 1.00 95.00 216 LYS A CA 1
ATOM 1732 C C . LYS A 1 216 ? 5.766 -1.780 -16.527 1.00 95.00 216 LYS A C 1
ATOM 1734 O O . LYS A 1 216 ? 5.533 -1.655 -17.738 1.00 95.00 216 LYS A O 1
ATOM 1739 N N . PRO A 1 217 ? 5.072 -1.120 -15.585 1.00 96.81 217 PRO A N 1
ATOM 1740 C CA . PRO A 1 217 ? 4.070 -0.136 -15.945 1.00 96.81 217 PRO A CA 1
ATOM 1741 C C . PRO A 1 217 ? 4.735 1.056 -16.641 1.00 96.81 217 PRO A C 1
ATOM 1743 O O . PRO A 1 217 ? 5.834 1.496 -16.296 1.00 96.81 217 PRO A O 1
ATOM 1746 N N . SER A 1 218 ? 4.061 1.570 -17.656 1.00 96.56 218 SER A N 1
ATOM 1747 C CA . SER A 1 218 ? 4.423 2.804 -18.334 1.00 96.56 218 SER A CA 1
ATOM 1748 C C . SER A 1 218 ? 4.093 4.010 -17.454 1.00 96.56 218 SER A C 1
ATOM 1750 O O . SER A 1 218 ? 3.264 3.941 -16.546 1.00 96.56 218 SER A O 1
ATOM 1752 N N . LYS A 1 219 ? 4.691 5.164 -17.768 1.00 96.69 219 LYS A N 1
ATOM 1753 C CA . LYS A 1 219 ? 4.358 6.426 -17.087 1.00 96.69 219 LYS A CA 1
ATOM 1754 C C . LYS A 1 219 ? 2.870 6.763 -17.182 1.00 96.69 219 LYS A C 1
ATOM 1756 O O . LYS A 1 219 ? 2.300 7.253 -16.217 1.00 96.69 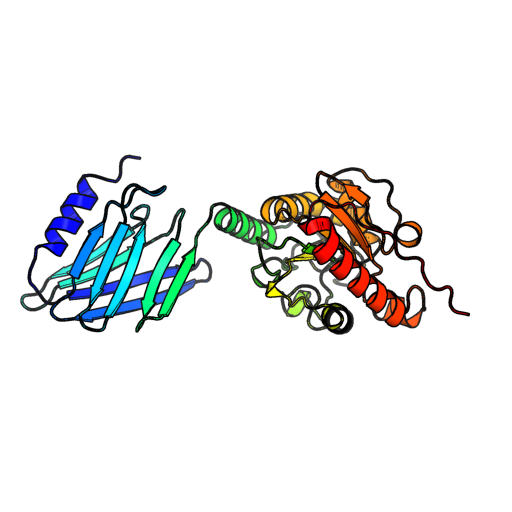219 LYS A O 1
ATOM 1761 N N . GLN A 1 220 ? 2.246 6.480 -18.327 1.00 97.06 220 GLN A N 1
ATOM 1762 C CA . GLN A 1 220 ? 0.825 6.749 -18.515 1.00 97.06 220 GLN A CA 1
ATOM 1763 C C . GLN A 1 220 ? -0.042 5.849 -17.631 1.00 97.06 220 GLN A C 1
ATOM 1765 O O . GLN A 1 220 ? -1.021 6.325 -17.079 1.00 97.06 220 GLN A O 1
ATOM 1770 N N . GLU A 1 221 ? 0.319 4.581 -17.438 1.00 97.81 221 GLU A N 1
ATOM 1771 C CA . GLU A 1 221 ? -0.433 3.683 -16.551 1.00 97.81 221 GLU A CA 1
ATOM 1772 C C . GLU A 1 221 ? -0.286 4.061 -15.078 1.00 97.81 221 GLU A C 1
ATOM 1774 O O . GLU A 1 221 ? -1.265 4.005 -14.338 1.00 97.81 221 GLU A O 1
ATOM 1779 N N . ILE A 1 222 ? 0.904 4.511 -14.665 1.00 98.19 222 ILE A N 1
ATOM 1780 C CA . ILE A 1 222 ? 1.119 5.088 -13.330 1.00 98.19 222 ILE A CA 1
ATOM 1781 C C . ILE A 1 222 ? 0.226 6.320 -13.156 1.00 98.19 222 ILE A C 1
ATOM 1783 O O . ILE A 1 222 ? -0.537 6.401 -12.196 1.00 98.19 222 ILE A O 1
ATOM 1787 N N . LYS A 1 223 ? 0.246 7.235 -14.132 1.00 97.88 223 LYS A N 1
ATOM 1788 C CA . LYS A 1 223 ? -0.612 8.422 -14.138 1.00 97.88 223 LYS A CA 1
ATOM 1789 C C . LYS A 1 223 ? -2.099 8.070 -14.162 1.00 97.88 223 LYS A C 1
ATOM 1791 O O . LYS A 1 223 ? -2.889 8.746 -13.525 1.00 97.88 223 LYS A O 1
ATOM 1796 N N . ASN A 1 224 ? -2.519 7.014 -14.844 1.00 97.69 224 ASN A N 1
ATOM 1797 C CA . ASN A 1 224 ? -3.919 6.589 -14.838 1.00 97.69 224 ASN A CA 1
ATOM 1798 C C . ASN A 1 224 ? -4.340 6.035 -13.468 1.00 97.69 224 ASN A C 1
ATOM 1800 O O . ASN A 1 224 ? -5.476 6.236 -13.050 1.00 97.69 224 ASN A O 1
ATOM 1804 N N . CYS A 1 225 ? -3.433 5.350 -12.766 1.00 98.19 225 CYS A N 1
ATOM 1805 C CA . CYS A 1 225 ? -3.726 4.691 -11.494 1.00 98.19 225 CYS A CA 1
ATOM 1806 C C . CYS A 1 225 ? -3.496 5.584 -10.257 1.00 98.19 225 CYS A C 1
ATOM 1808 O O . CYS A 1 225 ? -3.903 5.204 -9.157 1.00 98.19 225 CYS A O 1
ATOM 1810 N N . HIS A 1 226 ? -2.873 6.761 -10.412 1.00 97.38 226 HIS A N 1
ATOM 1811 C CA . HIS A 1 226 ? -2.480 7.618 -9.283 1.00 97.38 226 HIS A CA 1
ATOM 1812 C C . HIS A 1 226 ? -3.655 8.028 -8.385 1.00 97.38 226 HIS A C 1
ATOM 1814 O O . HIS A 1 226 ? -3.480 8.126 -7.175 1.00 97.38 226 HIS A O 1
ATOM 1820 N N . SER A 1 227 ? -4.852 8.230 -8.948 1.00 97.56 227 SER A N 1
ATOM 1821 C CA . SER A 1 227 ? -6.037 8.641 -8.189 1.00 97.56 227 SER A CA 1
ATOM 1822 C C . SER A 1 227 ? -6.507 7.555 -7.219 1.00 97.56 227 SER A C 1
ATOM 1824 O O . SER A 1 227 ? -6.912 7.865 -6.100 1.00 97.56 227 SER A O 1
ATOM 1826 N N . TYR A 1 228 ? -6.386 6.278 -7.598 1.00 98.50 228 TYR A N 1
ATOM 1827 C CA . TYR A 1 228 ? -6.616 5.164 -6.679 1.00 98.50 228 TYR A CA 1
ATOM 1828 C C . TYR A 1 228 ? -5.571 5.160 -5.566 1.00 98.50 228 TYR A C 1
ATOM 1830 O O . TYR A 1 228 ? -5.930 5.056 -4.398 1.00 98.50 228 TYR A O 1
ATOM 1838 N N . LEU A 1 229 ? -4.288 5.318 -5.909 1.00 98.69 229 LEU A N 1
ATOM 1839 C CA . LEU A 1 229 ? -3.220 5.347 -4.910 1.00 98.69 229 LEU A CA 1
ATOM 1840 C C . LEU A 1 229 ? -3.399 6.504 -3.914 1.00 98.69 229 LEU A C 1
ATOM 1842 O O . LEU A 1 229 ? -3.240 6.291 -2.715 1.00 98.69 229 LEU A O 1
ATOM 1846 N N . ALA A 1 230 ? -3.773 7.694 -4.393 1.00 98.56 230 ALA A N 1
ATOM 1847 C CA . ALA A 1 230 ? -4.068 8.855 -3.558 1.00 98.56 230 ALA A CA 1
ATOM 1848 C C . ALA A 1 230 ? -5.199 8.559 -2.566 1.00 98.56 230 ALA A C 1
ATOM 1850 O O . ALA A 1 230 ? -4.997 8.707 -1.364 1.00 98.56 230 ALA A O 1
ATOM 1851 N N . ARG A 1 231 ? -6.333 8.029 -3.045 1.00 98.25 231 ARG A N 1
ATOM 1852 C CA . ARG A 1 231 ? -7.470 7.673 -2.181 1.00 98.25 231 ARG A CA 1
ATOM 1853 C C . ARG A 1 231 ? -7.134 6.574 -1.177 1.00 98.25 231 ARG A C 1
ATOM 1855 O O . ARG A 1 231 ? -7.565 6.652 -0.035 1.00 98.25 231 ARG A O 1
ATOM 1862 N N . ILE A 1 232 ? -6.337 5.573 -1.560 1.00 98.56 232 ILE A N 1
ATOM 1863 C CA . ILE A 1 232 ? -5.855 4.551 -0.617 1.00 98.56 232 ILE A CA 1
ATOM 1864 C C . ILE A 1 232 ? -4.997 5.202 0.476 1.00 98.56 232 ILE A C 1
ATOM 1866 O O . ILE A 1 232 ? -5.186 4.907 1.651 1.00 98.56 232 ILE A O 1
ATOM 1870 N N . ILE A 1 233 ? -4.065 6.091 0.113 1.00 98.62 233 ILE A N 1
ATOM 1871 C CA . ILE A 1 233 ? -3.212 6.797 1.082 1.00 98.62 233 ILE A CA 1
ATOM 1872 C C . ILE A 1 233 ? -4.051 7.678 2.015 1.00 98.62 233 ILE A C 1
ATOM 1874 O O . ILE A 1 233 ? -3.752 7.742 3.204 1.00 98.62 233 ILE A O 1
ATOM 1878 N N . GLU A 1 234 ? -5.078 8.351 1.502 1.00 97.25 234 GLU A N 1
ATOM 1879 C CA . GLU A 1 234 ? -6.001 9.169 2.297 1.00 97.25 234 GLU A CA 1
ATOM 1880 C C . GLU A 1 234 ? -6.822 8.324 3.273 1.00 97.25 234 GLU A C 1
ATOM 1882 O O . GLU A 1 234 ? -6.898 8.668 4.450 1.00 97.25 234 GLU A O 1
ATOM 1887 N N . LEU A 1 235 ? -7.378 7.200 2.810 1.00 95.25 235 LEU A N 1
ATOM 1888 C CA . LEU A 1 235 ? -8.152 6.285 3.648 1.00 95.25 235 LEU A CA 1
ATOM 1889 C C . LEU A 1 235 ? -7.282 5.636 4.723 1.00 95.25 235 LEU A C 1
ATOM 1891 O O . LEU A 1 235 ? -7.659 5.633 5.887 1.00 95.25 235 LEU A O 1
ATOM 1895 N N . VAL A 1 236 ? -6.107 5.113 4.369 1.00 97.00 236 VAL A N 1
ATOM 1896 C CA . VAL A 1 236 ? -5.210 4.479 5.349 1.00 97.00 236 VAL A CA 1
ATOM 1897 C C . VAL A 1 236 ? -4.604 5.520 6.296 1.00 97.00 236 VAL A C 1
ATOM 1899 O O . VAL A 1 236 ? -4.432 5.263 7.482 1.00 97.00 236 VAL A O 1
ATOM 1902 N N . ASN A 1 237 ? -4.315 6.716 5.778 1.00 97.19 237 ASN A N 1
ATOM 1903 C CA . ASN A 1 237 ? -3.657 7.822 6.471 1.00 97.19 237 ASN A CA 1
ATOM 1904 C C . ASN A 1 237 ? -2.388 7.411 7.258 1.00 97.19 237 ASN A C 1
ATOM 1906 O O . ASN A 1 237 ? -2.277 7.684 8.457 1.00 97.19 237 ASN A O 1
ATOM 1910 N N . PRO A 1 238 ? -1.399 6.766 6.609 1.00 98.38 238 PRO A N 1
ATOM 1911 C CA . PRO A 1 238 ? -0.222 6.260 7.301 1.00 98.38 238 PRO A CA 1
ATOM 1912 C C . PRO A 1 238 ? 0.715 7.396 7.737 1.00 98.38 238 PRO A C 1
ATOM 1914 O O . PRO A 1 238 ? 0.926 8.377 7.014 1.00 98.38 238 PRO A O 1
ATOM 1917 N N . LYS A 1 239 ? 1.389 7.214 8.877 1.00 98.44 239 LYS A N 1
ATOM 1918 C CA . LYS A 1 239 ? 2.491 8.085 9.327 1.00 98.44 239 LYS A CA 1
ATOM 1919 C C . LYS A 1 239 ? 3.743 7.914 8.465 1.00 98.44 239 LYS A C 1
ATOM 1921 O O . LYS A 1 239 ? 4.507 8.868 8.292 1.00 98.44 239 LYS A O 1
ATOM 1926 N N . VAL A 1 240 ? 3.972 6.703 7.948 1.00 98.81 240 VAL A N 1
ATOM 1927 C CA . VAL A 1 240 ? 5.135 6.353 7.122 1.00 98.81 240 VAL A CA 1
ATOM 1928 C C . VAL A 1 240 ? 4.704 5.609 5.862 1.00 98.81 240 VAL A C 1
ATOM 1930 O O . VAL A 1 240 ? 4.089 4.549 5.931 1.00 98.81 240 VAL A O 1
ATOM 1933 N N . ILE A 1 241 ? 5.113 6.124 4.707 1.00 98.88 241 ILE A N 1
ATOM 1934 C CA . ILE A 1 241 ? 5.034 5.444 3.416 1.00 98.88 241 ILE A CA 1
ATOM 1935 C C . ILE A 1 241 ? 6.408 4.882 3.057 1.00 98.88 241 ILE A C 1
ATOM 1937 O O . ILE A 1 241 ? 7.393 5.609 2.946 1.00 98.88 241 ILE A O 1
ATOM 1941 N N . VAL A 1 242 ? 6.468 3.584 2.806 1.00 98.94 242 VAL A N 1
ATOM 1942 C CA . VAL A 1 242 ? 7.659 2.861 2.375 1.00 98.94 242 VAL A CA 1
ATOM 1943 C C . VAL A 1 242 ? 7.505 2.521 0.900 1.00 98.94 242 VAL A C 1
ATOM 1945 O O . VAL A 1 242 ? 6.651 1.724 0.522 1.00 98.94 242 VAL A O 1
ATOM 1948 N N . THR A 1 243 ? 8.329 3.116 0.041 1.00 98.88 243 THR A N 1
ATOM 1949 C CA . THR A 1 243 ? 8.305 2.807 -1.399 1.00 98.88 243 THR A CA 1
ATOM 1950 C C . THR A 1 243 ? 9.309 1.706 -1.704 1.00 98.88 243 THR A C 1
ATOM 1952 O O . THR A 1 243 ? 10.456 1.769 -1.269 1.00 98.88 243 THR A O 1
ATOM 1955 N N . LEU A 1 244 ? 8.891 0.690 -2.455 1.00 98.62 244 LEU A N 1
ATOM 1956 C CA . LEU A 1 244 ? 9.730 -0.436 -2.849 1.00 98.62 244 LEU A CA 1
ATOM 1957 C C . LEU A 1 244 ? 10.118 -0.286 -4.321 1.00 98.62 244 LEU A C 1
ATOM 1959 O O . LEU A 1 244 ? 9.378 -0.646 -5.234 1.00 98.62 244 LEU A O 1
ATOM 1963 N N . GLY A 1 245 ? 11.318 0.234 -4.556 1.00 97.94 245 GLY A N 1
ATOM 1964 C CA . GLY A 1 245 ? 11.868 0.462 -5.885 1.00 97.94 245 GLY A CA 1
ATOM 1965 C C . GLY A 1 245 ? 11.554 1.839 -6.468 1.00 97.94 245 GLY A C 1
ATOM 1966 O O . GLY A 1 245 ? 10.791 2.640 -5.932 1.00 97.94 245 GLY A O 1
ATOM 1967 N N . LYS A 1 246 ? 12.196 2.118 -7.607 1.00 97.56 246 LYS A N 1
ATOM 1968 C CA . LYS A 1 246 ? 12.153 3.432 -8.259 1.00 97.56 246 LYS A CA 1
ATOM 1969 C C . LYS A 1 246 ? 10.743 3.788 -8.728 1.00 97.56 246 LYS A C 1
ATOM 1971 O O . LYS A 1 246 ? 10.329 4.923 -8.552 1.00 97.56 246 LYS A O 1
ATOM 1976 N N . THR A 1 247 ? 10.026 2.827 -9.298 1.00 97.62 247 THR A N 1
ATOM 1977 C CA . THR A 1 247 ? 8.698 3.051 -9.875 1.00 97.62 247 THR A CA 1
ATOM 1978 C C . THR A 1 247 ? 7.679 3.456 -8.814 1.00 97.62 247 THR A C 1
ATOM 1980 O O . THR A 1 247 ? 6.965 4.433 -9.004 1.00 97.62 247 THR A O 1
ATOM 1983 N N . ALA A 1 248 ? 7.667 2.769 -7.665 1.00 98.31 248 ALA A N 1
ATOM 1984 C CA . ALA A 1 248 ? 6.809 3.126 -6.538 1.00 98.31 248 ALA A CA 1
ATOM 1985 C C . ALA A 1 248 ? 7.129 4.523 -5.988 1.00 98.31 248 ALA A C 1
ATOM 1987 O O . ALA A 1 248 ? 6.221 5.289 -5.685 1.00 98.31 248 ALA A O 1
ATOM 1988 N N . LEU A 1 249 ? 8.419 4.869 -5.900 1.00 98.50 249 LEU A N 1
ATOM 1989 C CA . LEU A 1 249 ? 8.843 6.206 -5.495 1.00 98.50 249 LEU A CA 1
ATOM 1990 C C . LEU A 1 249 ? 8.392 7.271 -6.501 1.00 98.50 249 LEU A C 1
ATOM 1992 O O . LEU A 1 249 ? 7.828 8.278 -6.105 1.00 98.50 249 LEU A O 1
ATOM 1996 N N . GLU A 1 250 ? 8.606 7.053 -7.798 1.00 97.75 250 GLU A N 1
ATOM 1997 C CA . GLU A 1 250 ? 8.204 8.006 -8.838 1.00 97.75 250 GLU A CA 1
ATOM 1998 C C . GLU A 1 250 ? 6.686 8.191 -8.924 1.00 97.75 250 GLU A C 1
ATOM 2000 O O . GLU A 1 250 ? 6.247 9.303 -9.199 1.00 97.75 250 GLU A O 1
ATOM 2005 N N . ALA A 1 251 ? 5.894 7.157 -8.632 1.00 98.25 251 ALA A N 1
ATOM 2006 C CA . ALA A 1 251 ? 4.436 7.247 -8.624 1.00 98.25 251 ALA A CA 1
ATOM 2007 C C . ALA A 1 251 ? 3.893 8.265 -7.610 1.00 98.25 251 ALA A C 1
ATOM 2009 O O . ALA A 1 251 ? 2.864 8.885 -7.867 1.00 98.25 251 ALA A O 1
ATOM 2010 N N . LEU A 1 252 ? 4.598 8.502 -6.495 1.00 98.38 252 LEU A N 1
ATOM 2011 C CA . LEU A 1 252 ? 4.191 9.520 -5.523 1.00 98.38 252 LEU A CA 1
ATOM 2012 C C . LEU A 1 252 ? 4.209 10.938 -6.112 1.00 98.38 252 LEU A C 1
ATOM 2014 O O . LEU A 1 252 ? 3.442 11.782 -5.658 1.00 98.38 252 LEU A O 1
ATOM 2018 N N . LYS A 1 253 ? 5.015 11.197 -7.153 1.00 97.56 253 LYS A N 1
ATOM 2019 C CA . LYS A 1 253 ? 5.065 12.507 -7.830 1.00 97.56 253 LYS A CA 1
ATOM 2020 C C . LYS A 1 253 ? 3.783 12.851 -8.578 1.00 97.56 253 LYS A C 1
ATOM 2022 O O . LYS A 1 253 ? 3.543 14.030 -8.811 1.00 97.56 253 LYS A O 1
ATOM 2027 N N . GLU A 1 254 ? 2.987 11.850 -8.951 1.00 97.81 254 GLU A N 1
ATOM 2028 C CA . GLU A 1 254 ? 1.675 12.071 -9.568 1.00 97.81 254 GLU A CA 1
ATOM 2029 C C . GLU A 1 254 ? 0.629 12.527 -8.535 1.00 97.81 254 GLU A C 1
ATOM 2031 O O . GLU A 1 254 ? -0.433 13.002 -8.919 1.00 97.81 254 GLU A O 1
ATOM 2036 N N . ILE A 1 255 ? 0.923 12.394 -7.234 1.00 97.69 255 ILE A N 1
ATOM 2037 C CA . ILE A 1 255 ? 0.055 12.825 -6.130 1.00 97.69 255 ILE A CA 1
ATOM 2038 C C . ILE A 1 255 ? 0.552 14.157 -5.558 1.00 97.69 255 ILE A C 1
ATOM 2040 O O . ILE A 1 255 ? -0.211 15.109 -5.472 1.00 97.69 255 ILE A O 1
ATOM 2044 N N . GLU A 1 256 ? 1.829 14.225 -5.173 1.00 97.25 256 GLU A N 1
ATOM 2045 C CA . GLU A 1 256 ? 2.460 15.430 -4.626 1.00 97.25 256 GLU A CA 1
ATOM 2046 C C . GLU A 1 256 ? 3.955 15.44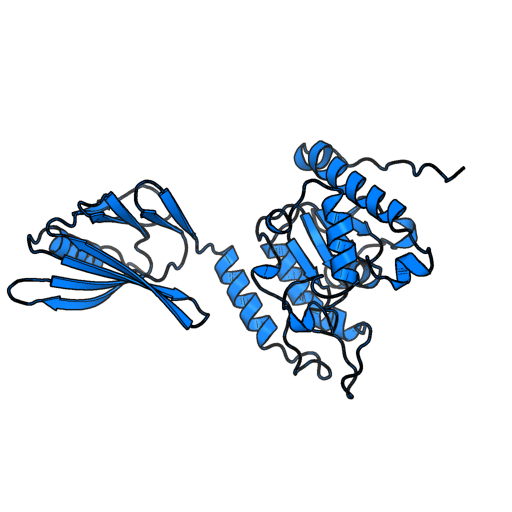6 -5.008 1.00 97.25 256 GLU A C 1
ATOM 2048 O O . GLU A 1 256 ? 4.646 14.429 -4.841 1.00 97.25 256 GLU A O 1
ATOM 2053 N N . PRO A 1 257 ? 4.509 16.572 -5.497 1.00 96.94 257 PRO A N 1
ATOM 2054 C CA . PRO A 1 257 ? 5.898 16.635 -5.937 1.00 96.94 257 PRO A CA 1
ATOM 2055 C C . PRO A 1 257 ? 6.918 16.269 -4.848 1.00 96.94 257 PRO A C 1
ATOM 2057 O O . PRO A 1 257 ? 6.804 16.650 -3.686 1.00 96.94 257 PRO A O 1
ATOM 2060 N N . HIS A 1 258 ? 8.001 15.596 -5.244 1.00 97.50 258 HIS A N 1
ATOM 2061 C CA . HIS A 1 258 ? 9.184 15.416 -4.401 1.00 97.50 258 HIS A CA 1
ATOM 2062 C C . HIS A 1 258 ? 10.464 15.299 -5.237 1.00 97.50 258 HIS A C 1
ATOM 2064 O O . HIS A 1 258 ? 10.439 14.932 -6.416 1.00 97.50 258 HIS A O 1
ATOM 2070 N N . GLN A 1 259 ? 11.612 15.552 -4.605 1.00 97.25 259 GLN A N 1
ATOM 2071 C CA . GLN A 1 259 ? 12.933 15.469 -5.247 1.00 97.25 259 GLN A CA 1
ATOM 2072 C C . GLN A 1 259 ? 13.697 14.174 -4.935 1.00 97.25 259 GLN A C 1
ATOM 2074 O O . GLN A 1 259 ? 14.794 13.980 -5.449 1.00 97.25 259 GLN A O 1
ATOM 2079 N N . LEU A 1 260 ? 13.113 13.279 -4.129 1.00 97.81 260 LEU A N 1
ATOM 2080 C CA . LEU A 1 260 ? 13.738 12.011 -3.737 1.00 97.81 260 LEU A CA 1
ATOM 2081 C C . LEU A 1 260 ? 14.162 11.158 -4.941 1.00 97.81 260 LEU A C 1
ATOM 2083 O O . LEU A 1 260 ? 13.421 11.003 -5.919 1.00 97.81 260 LEU A O 1
ATOM 2087 N N . VAL A 1 261 ? 15.342 10.557 -4.816 1.00 97.88 261 VAL A N 1
ATOM 2088 C CA . VAL A 1 261 ? 15.966 9.645 -5.768 1.00 97.88 261 VAL A CA 1
ATOM 2089 C C . VAL A 1 261 ? 16.409 8.392 -5.019 1.00 97.88 261 VAL A C 1
ATOM 2091 O O . VAL A 1 261 ? 17.258 8.456 -4.133 1.00 97.88 261 VAL A O 1
ATOM 2094 N N . LEU A 1 262 ? 15.886 7.229 -5.423 1.00 97.19 262 LEU A N 1
ATOM 2095 C CA . LEU A 1 262 ? 16.057 5.966 -4.695 1.00 97.19 262 LEU A CA 1
ATOM 2096 C C . LEU A 1 262 ? 17.502 5.692 -4.247 1.00 97.19 262 LEU A C 1
ATOM 2098 O O . LEU A 1 262 ? 17.727 5.393 -3.086 1.00 97.19 262 LEU A O 1
ATOM 2102 N N . ASN A 1 263 ? 18.494 5.782 -5.134 1.00 95.62 263 ASN A N 1
ATOM 2103 C CA . ASN A 1 263 ? 19.870 5.419 -4.780 1.00 95.62 263 ASN A CA 1
ATOM 2104 C C . ASN A 1 263 ? 20.559 6.404 -3.817 1.00 95.62 263 ASN A C 1
ATOM 2106 O O . ASN A 1 263 ? 21.530 6.013 -3.175 1.00 95.62 263 ASN A O 1
ATOM 2110 N N . LYS A 1 264 ? 20.078 7.648 -3.720 1.00 95.88 264 LYS A N 1
ATOM 2111 C CA . LYS A 1 264 ? 20.613 8.683 -2.821 1.00 95.88 264 LYS A CA 1
ATOM 2112 C C . LYS A 1 264 ? 19.899 8.684 -1.473 1.00 95.88 264 LYS A C 1
ATOM 2114 O O . LYS A 1 264 ? 20.543 8.828 -0.437 1.00 95.88 264 LYS A O 1
ATOM 2119 N N . ASP A 1 265 ? 18.585 8.481 -1.513 1.00 96.94 265 ASP A N 1
ATOM 2120 C CA . ASP A 1 265 ? 17.686 8.646 -0.369 1.00 96.94 265 ASP A CA 1
ATOM 2121 C C . ASP A 1 265 ? 17.218 7.310 0.222 1.00 96.94 265 ASP A C 1
ATOM 2123 O O . ASP A 1 265 ? 16.391 7.284 1.136 1.00 96.94 265 ASP A O 1
ATOM 2127 N N . VAL A 1 266 ? 17.751 6.188 -0.276 1.00 97.19 266 VAL A N 1
ATOM 2128 C CA . VAL A 1 266 ? 17.484 4.856 0.274 1.00 97.19 266 VAL A CA 1
ATOM 2129 C C . VAL A 1 266 ? 17.711 4.837 1.781 1.00 97.19 266 VAL A C 1
ATOM 2131 O O . VAL A 1 266 ? 18.730 5.320 2.278 1.00 97.19 266 VAL A O 1
ATOM 2134 N N . ALA A 1 267 ? 16.772 4.225 2.495 1.00 97.00 267 ALA A N 1
ATOM 2135 C CA . ALA A 1 267 ? 16.821 4.056 3.938 1.00 97.00 267 ALA A CA 1
ATOM 2136 C C . ALA A 1 267 ? 16.914 5.383 4.721 1.00 97.00 267 ALA A C 1
ATOM 2138 O O . ALA A 1 267 ? 17.437 5.428 5.839 1.00 97.00 267 ALA A O 1
ATOM 2139 N N . THR A 1 268 ? 16.384 6.472 4.155 1.00 96.62 268 THR A N 1
ATOM 2140 C CA . THR A 1 268 ? 16.261 7.769 4.830 1.00 96.62 268 THR A CA 1
ATOM 2141 C C . THR A 1 268 ? 14.815 8.236 4.875 1.00 96.62 268 THR A C 1
ATOM 2143 O O . THR A 1 268 ? 14.031 7.964 3.971 1.00 96.62 268 THR A O 1
ATOM 2146 N N . PHE A 1 269 ? 14.458 8.935 5.950 1.00 97.50 269 PHE A N 1
ATOM 2147 C CA . PHE A 1 269 ? 13.137 9.530 6.105 1.00 97.50 269 PHE A CA 1
ATOM 2148 C C . PHE A 1 269 ? 13.131 10.943 5.531 1.00 97.50 269 PHE A C 1
ATOM 2150 O O . PHE A 1 269 ? 14.009 11.745 5.842 1.00 97.50 269 PHE A O 1
ATOM 2157 N N . SER A 1 270 ? 12.113 11.252 4.736 1.00 97.50 270 SER A N 1
ATOM 2158 C CA . SER A 1 270 ? 11.848 12.596 4.220 1.00 97.50 270 SER A CA 1
ATOM 2159 C C . SER A 1 270 ? 10.382 12.953 4.418 1.00 97.50 270 SER A C 1
ATOM 2161 O O . SER A 1 270 ? 9.522 12.082 4.314 1.00 97.50 270 SER A O 1
ATOM 2163 N N . LYS A 1 271 ? 10.079 14.221 4.708 1.00 96.94 271 LYS A N 1
ATOM 2164 C CA . LYS A 1 271 ? 8.691 14.690 4.820 1.00 96.94 271 LYS A CA 1
ATOM 2165 C C . LYS A 1 271 ? 8.069 14.805 3.429 1.00 96.94 271 LYS A C 1
ATOM 2167 O O . LYS A 1 271 ? 8.711 15.300 2.506 1.00 96.94 271 LYS A O 1
ATOM 2172 N N . TRP A 1 272 ? 6.830 14.356 3.293 1.00 97.38 272 TRP A N 1
ATOM 2173 C CA . TRP A 1 272 ? 6.057 14.409 2.058 1.00 97.38 272 TRP A CA 1
ATOM 2174 C C . TRP A 1 272 ? 4.573 14.390 2.407 1.00 97.38 272 TRP A C 1
ATOM 2176 O O . TRP A 1 272 ? 4.134 13.491 3.119 1.00 97.38 272 TRP A O 1
ATOM 2186 N N . ASN A 1 273 ? 3.813 15.379 1.930 1.00 94.38 273 ASN A N 1
ATOM 2187 C CA . ASN A 1 273 ? 2.356 15.438 2.075 1.00 94.38 273 ASN A CA 1
ATOM 2188 C C . ASN A 1 273 ? 1.847 15.144 3.512 1.00 94.38 273 ASN A C 1
ATOM 2190 O O . ASN A 1 273 ? 1.039 14.245 3.733 1.00 94.38 273 ASN A O 1
ATOM 2194 N N . GLY A 1 274 ? 2.411 15.835 4.513 1.00 94.69 274 GLY A N 1
ATOM 2195 C CA . GLY A 1 274 ? 2.025 15.696 5.930 1.00 94.69 274 GLY A CA 1
ATOM 2196 C C . GLY A 1 274 ? 2.513 14.428 6.649 1.00 94.69 274 GLY A C 1
ATOM 2197 O O . GLY A 1 274 ? 2.254 14.269 7.838 1.00 94.69 274 GLY A O 1
ATOM 2198 N N . ARG A 1 275 ? 3.249 13.547 5.967 1.00 96.50 275 ARG A N 1
ATOM 2199 C CA . ARG A 1 275 ? 3.742 12.258 6.482 1.00 96.50 275 ARG A CA 1
ATOM 2200 C C . ARG A 1 275 ? 5.215 12.041 6.128 1.00 96.50 275 ARG A C 1
ATOM 2202 O O . ARG A 1 275 ? 5.854 12.913 5.534 1.00 96.50 275 ARG A O 1
ATOM 2209 N N . PHE A 1 276 ? 5.783 10.899 6.506 1.00 98.44 276 PHE A N 1
ATOM 2210 C CA . PHE A 1 276 ? 7.138 10.525 6.098 1.00 98.44 276 PHE A CA 1
ATOM 2211 C C . PHE A 1 276 ? 7.138 9.549 4.920 1.00 98.44 276 PHE A C 1
ATOM 2213 O O . PHE A 1 276 ? 6.319 8.639 4.862 1.00 98.44 276 PHE A O 1
ATOM 2220 N N . VAL A 1 277 ? 8.115 9.687 4.026 1.00 98.62 277 VAL A N 1
ATOM 2221 C CA . VAL A 1 277 ? 8.457 8.708 2.988 1.00 98.62 277 VAL A CA 1
ATOM 2222 C C . VAL A 1 277 ? 9.823 8.099 3.299 1.00 98.62 277 VAL A C 1
ATOM 2224 O O . VAL A 1 277 ? 10.762 8.818 3.649 1.00 98.62 277 VAL A O 1
ATOM 2227 N N . TYR A 1 278 ? 9.922 6.777 3.161 1.00 98.69 278 TYR A N 1
ATOM 2228 C CA . TYR A 1 278 ? 11.117 5.971 3.397 1.00 98.69 278 TYR A CA 1
ATOM 2229 C C . TYR A 1 278 ? 11.409 5.080 2.174 1.00 98.69 278 TYR A C 1
ATOM 2231 O O . TYR A 1 278 ? 10.833 3.996 2.044 1.00 98.69 278 TYR A O 1
ATOM 2239 N N . PRO A 1 279 ? 12.247 5.532 1.222 1.00 98.62 279 PRO A N 1
ATOM 2240 C CA . PRO A 1 279 ? 12.527 4.772 0.009 1.00 98.62 279 PRO A CA 1
ATOM 2241 C C . PRO A 1 279 ? 13.398 3.547 0.274 1.00 98.62 279 PRO A C 1
ATOM 2243 O O . PRO A 1 279 ? 14.448 3.645 0.908 1.00 98.62 279 PRO A O 1
ATOM 2246 N N . LEU A 1 280 ? 13.010 2.404 -0.283 1.00 98.50 280 LEU A N 1
ATOM 2247 C CA . LEU A 1 280 ? 13.753 1.149 -0.239 1.00 98.50 280 LEU A CA 1
ATOM 2248 C C . LEU A 1 280 ? 13.919 0.561 -1.634 1.00 98.50 280 LEU A C 1
ATOM 2250 O O . LEU A 1 280 ? 13.152 0.837 -2.556 1.00 98.50 280 LEU A O 1
ATOM 2254 N N . TYR A 1 281 ? 14.942 -0.272 -1.809 1.00 98.44 281 TYR A N 1
ATOM 2255 C CA . TYR A 1 281 ? 15.050 -1.061 -3.031 1.00 98.44 281 TYR A CA 1
ATOM 2256 C C . TYR A 1 281 ? 13.968 -2.141 -3.066 1.00 98.44 281 TYR A C 1
ATOM 2258 O O . TYR A 1 281 ? 13.533 -2.647 -2.037 1.00 98.44 281 TYR A O 1
ATOM 2266 N N . HIS A 1 282 ? 13.541 -2.495 -4.276 1.00 97.62 282 HIS A N 1
ATOM 2267 C CA . HIS A 1 282 ? 12.527 -3.522 -4.470 1.00 97.62 282 HIS A CA 1
ATOM 2268 C C . HIS A 1 282 ? 13.079 -4.911 -4.091 1.00 97.62 282 HIS A C 1
ATOM 2270 O O . HIS A 1 282 ? 14.172 -5.252 -4.562 1.00 97.62 282 HIS A O 1
ATOM 2276 N N . PRO A 1 283 ? 12.321 -5.764 -3.375 1.00 96.56 283 PRO A N 1
ATOM 2277 C CA . PRO A 1 283 ? 12.773 -7.088 -2.919 1.00 96.56 283 PRO A CA 1
ATOM 2278 C C . PRO A 1 283 ? 12.842 -8.148 -4.040 1.00 96.56 283 PRO A C 1
ATOM 2280 O O . PRO A 1 283 ? 12.759 -9.351 -3.802 1.00 96.56 283 PRO A O 1
ATOM 2283 N N . SER A 1 284 ? 13.000 -7.721 -5.297 1.00 95.31 284 SER A N 1
ATOM 2284 C CA . SER A 1 284 ? 13.063 -8.641 -6.438 1.00 95.31 284 SER A CA 1
ATOM 2285 C C . SER A 1 284 ? 14.360 -9.462 -6.428 1.00 95.31 284 SER A C 1
ATOM 2287 O O . SER A 1 284 ? 15.418 -8.927 -6.069 1.00 95.31 284 SER A O 1
ATOM 2289 N N . PRO A 1 285 ? 14.335 -10.709 -6.934 1.00 94.25 285 PRO A N 1
ATOM 2290 C CA . PRO A 1 285 ? 15.552 -11.488 -7.154 1.00 94.25 285 PRO A CA 1
ATOM 2291 C C . PRO A 1 285 ? 16.590 -10.751 -8.005 1.00 94.25 285 PRO A C 1
ATOM 2293 O O . PRO A 1 285 ? 17.782 -10.875 -7.751 1.00 94.25 285 PRO A O 1
ATOM 2296 N N . GLN A 1 286 ? 16.156 -9.938 -8.976 1.00 94.25 286 GLN A N 1
ATOM 2297 C CA . GLN A 1 286 ? 17.060 -9.165 -9.828 1.00 94.25 286 GLN A CA 1
ATOM 2298 C C . GLN A 1 286 ? 17.947 -8.224 -9.005 1.00 94.25 286 GLN A C 1
ATOM 2300 O O . GLN A 1 286 ? 19.162 -8.298 -9.133 1.00 94.25 286 GLN A O 1
ATOM 2305 N N . VAL A 1 287 ? 17.361 -7.394 -8.134 1.00 94.12 287 VAL A N 1
ATOM 2306 C CA . VAL A 1 287 ? 18.101 -6.432 -7.289 1.00 94.12 287 VAL A CA 1
ATOM 2307 C C . VAL A 1 287 ? 19.130 -7.130 -6.396 1.00 94.12 287 VAL A C 1
ATOM 2309 O O . VAL A 1 287 ? 20.238 -6.619 -6.204 1.00 94.12 287 VAL A O 1
ATOM 2312 N N . ILE A 1 288 ? 18.760 -8.290 -5.849 1.00 91.81 288 ILE A N 1
ATOM 2313 C CA . ILE A 1 288 ? 19.621 -9.082 -4.965 1.00 91.81 288 ILE A CA 1
ATOM 2314 C C . ILE A 1 288 ? 20.762 -9.717 -5.768 1.00 91.81 288 ILE A C 1
ATOM 2316 O O . ILE A 1 288 ? 21.925 -9.593 -5.384 1.00 91.81 288 ILE A O 1
ATOM 2320 N N . ASN A 1 289 ? 20.449 -10.339 -6.907 1.00 92.81 289 ASN A N 1
ATOM 2321 C CA . ASN A 1 289 ? 21.415 -11.051 -7.743 1.00 92.81 289 ASN A CA 1
ATOM 2322 C C . ASN A 1 289 ? 22.423 -10.105 -8.406 1.00 92.81 289 ASN A C 1
ATOM 2324 O O . ASN A 1 289 ? 23.601 -10.440 -8.504 1.00 92.81 289 ASN A O 1
ATOM 2328 N N . THR A 1 290 ? 21.997 -8.903 -8.808 1.00 92.62 290 THR A N 1
ATOM 2329 C CA . THR A 1 290 ? 22.899 -7.863 -9.333 1.00 92.62 290 THR A CA 1
ATOM 2330 C C . THR A 1 290 ? 23.692 -7.154 -8.237 1.00 92.62 290 THR A C 1
ATOM 2332 O O . THR A 1 290 ? 24.501 -6.282 -8.546 1.00 92.62 290 THR A O 1
ATOM 2335 N N . LYS A 1 291 ? 23.460 -7.494 -6.958 1.00 92.88 291 LYS A N 1
ATOM 2336 C CA . LYS A 1 291 ? 24.065 -6.854 -5.779 1.00 92.88 291 LYS A CA 1
ATOM 2337 C C . LYS A 1 291 ? 23.873 -5.334 -5.747 1.00 92.88 291 LYS A C 1
ATOM 2339 O O . LYS A 1 291 ? 24.647 -4.629 -5.108 1.00 92.88 291 LYS A O 1
ATOM 2344 N N . THR A 1 292 ? 22.826 -4.822 -6.400 1.00 94.12 292 THR A N 1
ATOM 2345 C CA . THR A 1 292 ? 22.495 -3.389 -6.375 1.00 94.12 292 THR A CA 1
ATOM 2346 C C . THR A 1 292 ? 22.164 -2.939 -4.953 1.00 94.12 292 THR A C 1
ATOM 2348 O O . THR A 1 292 ? 22.582 -1.866 -4.527 1.00 94.12 292 THR A O 1
ATOM 2351 N N . ARG A 1 293 ? 21.452 -3.790 -4.206 1.00 96.06 293 ARG A N 1
ATOM 2352 C CA . ARG A 1 293 ? 21.393 -3.735 -2.746 1.00 96.06 293 ARG A CA 1
ATOM 2353 C C . ARG A 1 293 ? 21.169 -5.140 -2.217 1.00 96.06 293 ARG A C 1
ATOM 2355 O O . ARG A 1 293 ? 20.151 -5.763 -2.525 1.00 96.06 293 ARG A O 1
ATOM 2362 N N . THR A 1 294 ? 22.143 -5.666 -1.485 1.00 96.62 294 THR A N 1
ATOM 2363 C CA . THR A 1 294 ? 22.124 -7.066 -1.047 1.00 96.62 294 THR A CA 1
ATOM 2364 C C . THR A 1 294 ? 20.950 -7.328 -0.105 1.00 96.62 294 THR A C 1
ATOM 2366 O O . THR A 1 294 ? 20.420 -6.406 0.518 1.00 96.62 294 THR A O 1
ATOM 2369 N N . PHE A 1 295 ? 20.552 -8.595 0.030 1.00 96.44 295 PHE A N 1
ATOM 2370 C CA . PHE A 1 295 ? 19.495 -8.975 0.969 1.00 96.44 295 PHE A CA 1
ATOM 2371 C C . PHE A 1 295 ? 19.811 -8.514 2.405 1.00 96.44 295 PHE A C 1
ATOM 2373 O O . PHE A 1 295 ? 18.942 -7.997 3.095 1.00 96.44 295 PHE A O 1
ATOM 2380 N N . GLU A 1 296 ? 21.074 -8.602 2.829 1.00 97.06 296 GLU A N 1
ATOM 2381 C CA . GLU A 1 296 ? 21.531 -8.159 4.153 1.00 97.06 296 GLU A CA 1
ATOM 2382 C C . GLU A 1 296 ? 21.445 -6.643 4.368 1.00 97.06 296 GLU A C 1
ATOM 2384 O O . GLU A 1 296 ? 21.063 -6.180 5.448 1.00 97.06 296 GLU A O 1
ATOM 2389 N N . GLN A 1 297 ? 21.747 -5.857 3.332 1.00 96.50 297 GLN A N 1
ATOM 2390 C CA . GLN A 1 297 ? 21.547 -4.409 3.369 1.00 96.50 297 GLN A CA 1
ATOM 2391 C C . GLN A 1 297 ? 20.056 -4.079 3.484 1.00 96.50 297 GLN A C 1
ATOM 2393 O O . GLN A 1 297 ? 19.675 -3.340 4.385 1.00 96.50 297 GLN A O 1
ATOM 2398 N N . GLN A 1 298 ? 19.206 -4.698 2.659 1.00 97.88 298 GLN A N 1
ATOM 2399 C CA . GLN A 1 298 ? 17.751 -4.509 2.733 1.00 97.88 298 GLN A CA 1
ATOM 2400 C C . GLN A 1 298 ? 17.195 -4.922 4.105 1.00 97.88 298 GLN A C 1
ATOM 2402 O O . GLN A 1 298 ? 16.390 -4.207 4.694 1.00 97.88 298 GLN A O 1
ATOM 2407 N N . ARG A 1 299 ? 17.684 -6.031 4.671 1.00 98.00 299 ARG A N 1
ATOM 2408 C CA . ARG A 1 299 ? 17.317 -6.492 6.016 1.00 98.00 299 ARG A CA 1
ATOM 2409 C C . ARG A 1 299 ? 17.683 -5.466 7.088 1.00 98.00 299 ARG A C 1
ATOM 2411 O O . ARG A 1 299 ? 16.933 -5.264 8.039 1.00 98.00 299 ARG A O 1
ATOM 2418 N N . THR A 1 300 ? 18.838 -4.820 6.943 1.00 97.75 300 THR A N 1
ATOM 2419 C CA . THR A 1 300 ? 19.263 -3.734 7.833 1.00 97.75 300 THR A CA 1
ATOM 2420 C C . THR A 1 300 ? 18.341 -2.526 7.697 1.00 97.75 300 THR A C 1
ATOM 2422 O O . THR A 1 300 ? 17.936 -1.966 8.713 1.00 97.75 300 THR A O 1
ATOM 2425 N N . ASP A 1 301 ? 17.948 -2.169 6.476 1.00 97.62 301 ASP A N 1
ATOM 2426 C CA . ASP A 1 301 ? 17.043 -1.045 6.232 1.00 97.62 301 ASP A CA 1
ATOM 2427 C C . ASP A 1 301 ? 15.668 -1.256 6.888 1.00 97.62 301 ASP A C 1
ATOM 2429 O O . ASP A 1 301 ? 15.150 -0.356 7.543 1.00 97.62 301 ASP A O 1
ATOM 2433 N N . PHE A 1 302 ? 15.106 -2.468 6.808 1.00 98.31 302 PHE A N 1
ATOM 2434 C CA . PHE A 1 302 ? 13.847 -2.819 7.482 1.00 98.31 302 PHE A CA 1
ATOM 2435 C C . PHE A 1 302 ? 13.946 -2.684 9.011 1.00 98.31 302 PHE A C 1
ATOM 2437 O O . PHE A 1 302 ? 13.044 -2.144 9.653 1.00 98.31 302 PHE A O 1
ATOM 2444 N N . LYS A 1 303 ? 15.069 -3.097 9.612 1.00 97.88 303 LYS A N 1
ATOM 2445 C CA . LYS A 1 303 ? 15.308 -2.914 11.056 1.00 97.88 303 LYS A CA 1
ATOM 2446 C C . LYS A 1 303 ? 15.405 -1.437 11.446 1.00 97.88 303 LYS A C 1
ATOM 2448 O O . LYS A 1 303 ? 14.908 -1.039 12.498 1.00 97.88 303 LYS A O 1
ATOM 2453 N N . GLN A 1 304 ? 16.043 -0.617 10.612 1.00 97.62 304 GLN A N 1
ATOM 2454 C CA . GLN A 1 304 ? 16.157 0.827 10.843 1.00 97.62 304 GLN A CA 1
ATOM 2455 C C . GLN A 1 304 ? 14.813 1.545 10.701 1.00 97.62 304 GLN A C 1
ATOM 2457 O O . GLN A 1 304 ? 14.531 2.465 11.477 1.00 97.62 304 GLN A O 1
ATOM 2462 N N . LEU A 1 305 ? 13.995 1.119 9.737 1.00 98.12 305 LEU A N 1
ATOM 2463 C CA . LEU A 1 305 ? 12.615 1.556 9.562 1.00 98.12 305 LEU A CA 1
ATOM 2464 C C . LEU A 1 305 ? 11.799 1.286 10.831 1.00 98.12 305 LEU A C 1
ATOM 2466 O O . LEU A 1 305 ? 11.247 2.227 11.401 1.00 98.12 305 LEU A O 1
ATOM 2470 N N . GLU A 1 306 ? 11.780 0.040 11.316 1.00 97.44 306 GLU A N 1
ATOM 2471 C CA . GLU A 1 306 ? 11.033 -0.318 12.527 1.00 97.44 306 GLU A CA 1
ATOM 2472 C C . GLU A 1 306 ? 11.529 0.467 13.749 1.00 97.44 306 GLU A C 1
ATOM 2474 O O . GLU A 1 306 ? 10.722 0.991 14.522 1.00 97.44 306 GLU A O 1
ATOM 2479 N N . TYR A 1 307 ? 12.849 0.586 13.924 1.00 97.62 307 TYR A N 1
ATOM 2480 C CA . TYR A 1 307 ? 13.420 1.336 15.040 1.00 97.62 307 TYR A CA 1
ATOM 2481 C C . TYR A 1 307 ? 12.951 2.795 15.040 1.00 97.62 307 TYR A C 1
ATOM 2483 O O . TYR A 1 307 ? 12.471 3.295 16.060 1.00 97.62 307 TYR A O 1
ATOM 2491 N N . ASN A 1 308 ? 13.079 3.482 13.901 1.00 98.00 308 ASN A N 1
ATOM 2492 C CA . ASN A 1 308 ? 12.669 4.879 13.786 1.00 98.00 308 ASN A CA 1
ATOM 2493 C C . ASN A 1 308 ? 11.166 5.034 14.002 1.00 98.00 308 ASN A C 1
ATOM 2495 O O . ASN A 1 308 ? 10.749 5.919 14.746 1.00 98.00 308 ASN A O 1
ATOM 2499 N N . TYR A 1 309 ? 10.359 4.151 13.421 1.00 96.69 309 TYR A N 1
ATOM 2500 C CA . TYR A 1 309 ? 8.922 4.158 13.648 1.00 96.69 309 TYR A CA 1
ATOM 2501 C C . TYR A 1 309 ? 8.584 4.044 15.145 1.00 96.69 309 TYR A C 1
ATOM 2503 O O . TYR A 1 309 ? 7.976 4.953 15.716 1.00 96.69 309 TYR A O 1
ATOM 2511 N N . ARG A 1 310 ? 9.042 2.972 15.808 1.00 95.00 310 ARG A N 1
ATOM 2512 C CA . ARG A 1 310 ? 8.659 2.651 17.193 1.00 95.00 310 ARG A CA 1
ATOM 2513 C C . ARG A 1 310 ? 9.215 3.634 18.218 1.00 95.00 310 ARG A C 1
ATOM 2515 O O . ARG A 1 310 ? 8.526 3.996 19.169 1.00 95.00 310 ARG A O 1
ATOM 2522 N N . PHE A 1 311 ? 10.478 4.026 18.072 1.00 96.56 311 PHE A N 1
ATOM 2523 C CA . PHE A 1 311 ? 11.192 4.765 19.116 1.00 96.56 311 PHE A CA 1
ATOM 2524 C C . PHE A 1 311 ? 11.314 6.261 18.842 1.00 96.56 311 PHE A C 1
ATOM 2526 O O . PHE A 1 311 ? 11.716 6.995 19.748 1.00 96.56 311 PHE A O 1
ATOM 2533 N N . ARG A 1 312 ? 10.973 6.720 17.632 1.00 96.94 312 ARG A N 1
ATOM 2534 C CA . ARG A 1 312 ? 11.058 8.134 17.253 1.00 96.94 312 ARG A CA 1
ATOM 2535 C C . ARG A 1 312 ? 9.701 8.671 16.821 1.00 96.94 312 ARG A C 1
ATOM 2537 O O . ARG A 1 312 ? 9.110 9.453 17.559 1.00 96.94 312 ARG A O 1
ATOM 2544 N N . ILE A 1 313 ? 9.178 8.190 15.697 1.00 95.88 313 ILE A N 1
ATOM 2545 C CA . ILE A 1 313 ? 7.996 8.762 15.039 1.00 95.88 313 ILE A CA 1
ATOM 2546 C C . ILE A 1 313 ? 6.754 8.645 15.926 1.00 95.88 313 ILE A C 1
ATOM 2548 O O . ILE A 1 313 ? 6.082 9.647 16.153 1.00 95.88 313 ILE A O 1
ATOM 2552 N N . LEU A 1 314 ? 6.494 7.476 16.525 1.00 91.94 314 LEU A N 1
ATOM 2553 C CA . LEU A 1 314 ? 5.375 7.312 17.468 1.00 91.94 314 LEU A CA 1
ATOM 2554 C C . LEU A 1 314 ? 5.480 8.192 18.722 1.00 91.94 314 LEU A C 1
ATOM 2556 O O . LEU A 1 314 ? 4.481 8.425 19.393 1.00 91.94 314 LEU A O 1
ATOM 2560 N N . LYS A 1 315 ? 6.677 8.689 19.041 1.00 94.94 315 LYS A N 1
ATOM 2561 C CA . LYS A 1 315 ? 6.930 9.590 20.172 1.00 94.94 315 LYS A CA 1
ATOM 2562 C C . LYS A 1 315 ? 6.995 11.063 19.755 1.00 94.94 315 LYS A C 1
ATOM 2564 O O . LYS A 1 315 ? 7.411 11.892 20.558 1.00 94.94 315 LYS A O 1
ATOM 2569 N N . GLY A 1 316 ? 6.654 11.386 18.504 1.00 93.00 316 GLY A N 1
ATOM 2570 C CA . GLY A 1 316 ? 6.750 12.742 17.958 1.00 93.00 316 GLY A CA 1
ATOM 2571 C C . GLY A 1 316 ? 8.187 13.239 17.765 1.00 93.00 316 GLY A C 1
ATOM 2572 O O . GLY A 1 316 ? 8.413 14.440 17.659 1.00 93.00 316 GLY A O 1
ATOM 2573 N N . LEU A 1 317 ? 9.173 12.337 17.748 1.00 95.88 317 LEU A N 1
ATOM 2574 C CA . LEU A 1 317 ? 10.581 12.680 17.562 1.00 95.88 317 LEU A CA 1
ATOM 2575 C C . LEU A 1 317 ? 10.989 12.499 16.099 1.00 95.88 317 LEU A C 1
ATOM 2577 O O . LEU A 1 317 ? 10.597 11.530 15.448 1.00 95.88 317 LEU A O 1
ATOM 2581 N N . GLU A 1 318 ? 11.865 13.380 15.616 1.00 95.06 318 GLU A N 1
ATOM 2582 C CA . GLU A 1 318 ? 12.425 13.270 14.267 1.00 95.06 318 GLU A CA 1
ATOM 2583 C C . GLU A 1 318 ? 13.238 11.966 14.106 1.00 95.06 318 GLU A C 1
ATOM 2585 O O . GLU A 1 318 ? 13.984 11.574 15.023 1.00 95.06 318 GLU A O 1
ATOM 2590 N N . PRO A 1 319 ? 13.113 11.276 12.960 1.00 96.06 319 PRO A N 1
ATOM 2591 C CA . PRO A 1 319 ? 13.871 10.068 12.674 1.00 96.06 319 PRO A CA 1
ATOM 2592 C C . PRO A 1 319 ? 15.369 10.364 12.545 1.00 96.06 319 PRO A C 1
ATOM 2594 O O . PRO A 1 319 ? 15.794 11.459 12.180 1.00 96.06 319 PRO A O 1
ATOM 2597 N N . ILE A 1 320 ? 16.186 9.358 12.838 1.00 93.25 320 ILE A N 1
ATOM 2598 C CA . ILE A 1 320 ? 17.641 9.426 12.728 1.00 93.25 320 ILE A CA 1
ATOM 2599 C C . ILE A 1 320 ? 18.124 8.647 11.508 1.00 93.25 320 ILE A C 1
ATOM 2601 O O . ILE A 1 320 ? 17.620 7.566 11.185 1.00 93.25 320 ILE A O 1
ATOM 2605 N N . LYS A 1 321 ? 19.155 9.183 10.854 1.00 87.31 321 LYS A N 1
ATOM 2606 C CA . LYS A 1 321 ? 19.881 8.486 9.796 1.00 87.31 321 LYS A CA 1
ATOM 2607 C C . LYS A 1 321 ? 20.965 7.620 10.427 1.00 87.31 321 LYS A C 1
ATOM 2609 O O . LYS A 1 321 ? 21.889 8.133 11.057 1.00 87.31 321 LYS A O 1
ATOM 2614 N N . PHE A 1 322 ? 20.867 6.311 10.244 1.00 81.50 322 PHE A N 1
ATOM 2615 C CA . PHE A 1 322 ? 21.936 5.406 10.637 1.00 81.50 322 PHE A CA 1
ATOM 2616 C C . PHE A 1 322 ? 23.094 5.536 9.649 1.00 81.50 322 PHE A C 1
ATOM 2618 O O . PHE A 1 322 ? 22.895 5.536 8.433 1.00 81.50 322 PHE A O 1
ATOM 2625 N N . LYS A 1 323 ? 24.321 5.649 10.164 1.00 67.19 323 LYS A N 1
ATOM 2626 C CA . LYS A 1 323 ? 25.513 5.534 9.322 1.00 67.19 323 LYS A CA 1
ATOM 2627 C C . LYS A 1 323 ? 25.589 4.086 8.843 1.00 67.19 323 LYS A C 1
ATOM 2629 O O . LYS A 1 323 ? 25.608 3.175 9.671 1.00 67.19 323 LYS A O 1
ATOM 2634 N N . SER A 1 324 ? 25.614 3.862 7.531 1.00 56.19 324 SER A N 1
ATOM 2635 C CA . SER A 1 324 ? 26.023 2.562 7.007 1.00 56.19 324 SER A CA 1
ATOM 2636 C C . SER A 1 324 ? 27.432 2.306 7.527 1.00 56.19 324 SER A C 1
ATOM 2638 O O . SER A 1 324 ? 28.313 3.131 7.288 1.00 56.19 324 SER A O 1
ATOM 2640 N N . LYS A 1 325 ? 27.654 1.200 8.247 1.00 48.47 325 LYS A N 1
ATOM 2641 C CA . LYS A 1 325 ? 29.010 0.658 8.314 1.00 48.47 325 LYS A CA 1
ATOM 2642 C C . LYS A 1 325 ? 29.388 0.395 6.863 1.00 48.47 325 LYS A C 1
ATOM 2644 O O . LYS A 1 325 ? 28.765 -0.449 6.218 1.00 48.47 325 LYS A O 1
ATOM 2649 N N . GLU A 1 326 ? 30.291 1.204 6.325 1.00 37.41 326 GLU A N 1
ATOM 2650 C CA . GLU A 1 326 ? 31.018 0.825 5.123 1.00 37.41 326 GLU A CA 1
ATOM 2651 C C . GLU A 1 326 ? 31.554 -0.581 5.395 1.00 37.41 326 GLU A C 1
ATOM 2653 O O . GLU A 1 326 ? 32.025 -0.868 6.498 1.00 37.41 326 GLU A O 1
ATOM 2658 N N . ALA A 1 327 ? 31.308 -1.493 4.461 1.00 36.81 327 ALA A N 1
ATOM 2659 C CA . ALA A 1 327 ? 31.890 -2.816 4.532 1.00 36.81 327 ALA A CA 1
ATOM 2660 C C . ALA A 1 327 ? 33.412 -2.626 4.463 1.00 36.81 327 ALA A C 1
ATOM 2662 O O . ALA A 1 327 ? 33.919 -2.284 3.396 1.00 36.81 327 ALA A O 1
ATOM 2663 N N . GLU A 1 328 ? 34.082 -2.739 5.613 1.00 29.61 328 GLU A N 1
ATOM 2664 C CA . GLU A 1 328 ? 35.523 -3.010 5.689 1.00 29.61 328 GLU A CA 1
ATOM 2665 C C . GLU A 1 328 ? 35.849 -4.341 5.011 1.00 29.61 328 GLU A C 1
ATOM 2667 O O . GLU A 1 328 ? 35.050 -5.301 5.169 1.00 29.61 328 GLU A O 1
#